Protein AF-A0A194QDX4-F1 (afdb_monomer_lite)

Foldseek 3Di:
DDPVVVVVVVVVVVVVVVVVVVVVVVVVVVVVVVVVVVVVVVVVVVVVVVVVVVVVVVVVVVVVVVVVVVVVVVVVVVVVVVVVVVVVVVVVLVVVLVVVVVVVVVQVVVQCCCCPVPVDHGDDDQCRDPPRPDDCPSHPDPPPDDDDDDDDDDDDDDDDDDDDDDDDDDDDDDDDDDDDDDDDDPPPDPCVVVVVVVVVVVPPPVPPDDDDDDDDDDDPDDDPDDPDDDDDDD

InterPro domains:
  IPR018482 Zinc finger C4H2 domain-containing protein [PF10146] (15-142)
  IPR018482 Zinc finger C4H2 domain-containing protein [PTHR31058] (4-140)

Secondary structure (DSSP, 8-state):
--HHHHHHHHHHHHHHHHHHHHHHHHHHHHHHHHHHHHHHHHHHHHHHHHHHHHHHHHHHHHHHHHHHHHHHHHHHHHHHHHHHHHHHHHHHHHHHHHHHHHHHHHHHHHHHHHHHHH-PPPPPPTTTSTT----GGGS---------------------------------PPPP-PPPPPP-----TTSHHHHHHHHHHTTSSTTSS------PPP-----------PPP--

Organism: Papilio xuthus (NCBI:txid66420)

pLDDT: mean 72.38, std 26.26, range [28.38, 98.69]

Structure (mmCIF, N/CA/C/O backbone):
data_AF-A0A194QDX4-F1
#
_entry.id   AF-A0A194QDX4-F1
#
loop_
_atom_site.group_PDB
_atom_site.id
_atom_site.type_symbol
_atom_site.label_atom_id
_atom_site.label_alt_id
_atom_site.label_comp_id
_atom_site.label_asym_id
_atom_site.label_entity_id
_atom_site.label_seq_id
_atom_site.pdbx_PDB_ins_code
_atom_site.Cartn_x
_atom_site.Cartn_y
_atom_site.Cartn_z
_atom_site.occupancy
_atom_site.B_iso_or_equiv
_atom_site.auth_seq_id
_atom_site.auth_comp_id
_atom_site.auth_asym_id
_atom_site.auth_atom_id
_atom_site.pdbx_PDB_model_num
ATOM 1 N N . MET A 1 1 ? 58.224 4.272 -72.698 1.00 57.38 1 MET A N 1
ATOM 2 C CA . MET A 1 1 ? 56.953 4.538 -71.992 1.00 57.38 1 MET A CA 1
ATOM 3 C C . MET A 1 1 ? 56.351 5.799 -72.591 1.00 57.38 1 MET A C 1
ATOM 5 O O . MET A 1 1 ? 57.120 6.688 -72.931 1.00 57.38 1 MET A O 1
ATOM 9 N N . THR A 1 2 ? 55.040 5.844 -72.829 1.00 79.62 2 THR A N 1
ATOM 10 C CA . THR A 1 2 ? 54.351 7.017 -73.396 1.00 79.62 2 THR A CA 1
ATOM 11 C C . THR A 1 2 ? 53.837 7.917 -72.268 1.00 79.62 2 THR 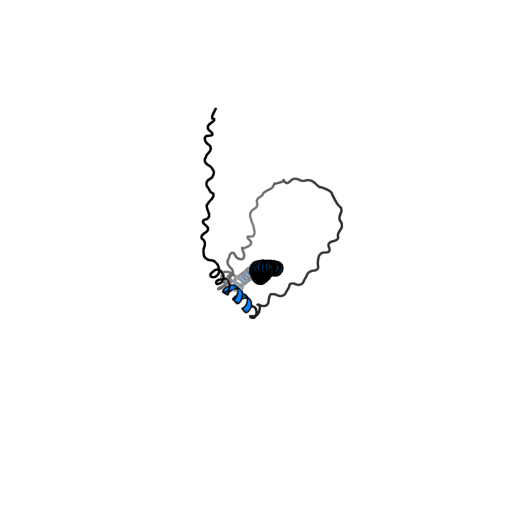A C 1
ATOM 13 O O . THR A 1 2 ? 53.447 7.421 -71.213 1.00 79.62 2 THR A O 1
ATOM 16 N N . ALA A 1 3 ? 53.808 9.235 -72.484 1.00 78.31 3 ALA A N 1
ATOM 17 C CA . ALA A 1 3 ? 53.355 10.215 -71.485 1.00 78.31 3 ALA A CA 1
ATOM 18 C C . ALA A 1 3 ? 51.897 9.996 -71.018 1.00 78.31 3 ALA A C 1
ATOM 20 O O . ALA A 1 3 ? 51.509 10.409 -69.927 1.00 78.31 3 ALA A O 1
ATOM 21 N N . GLU A 1 4 ? 51.080 9.329 -71.834 1.00 81.88 4 GLU A N 1
ATOM 22 C CA . GLU A 1 4 ? 49.708 8.940 -71.491 1.00 81.88 4 GLU A CA 1
ATOM 23 C C . GLU A 1 4 ? 49.671 7.825 -70.440 1.00 81.88 4 GLU A C 1
ATOM 25 O O . GLU A 1 4 ? 48.920 7.933 -69.469 1.00 81.88 4 GLU A O 1
ATOM 30 N N . ASN A 1 5 ? 50.546 6.819 -70.559 1.00 88.31 5 ASN A N 1
ATOM 31 C CA . ASN A 1 5 ? 50.663 5.752 -69.564 1.00 88.31 5 ASN A CA 1
ATOM 32 C C . ASN A 1 5 ? 51.093 6.317 -68.203 1.00 88.31 5 ASN A C 1
ATOM 34 O O . ASN A 1 5 ? 50.610 5.871 -67.167 1.00 88.31 5 ASN A O 1
ATOM 38 N N . GLU A 1 6 ? 51.971 7.322 -68.191 1.00 91.44 6 GLU A N 1
ATOM 39 C CA . GLU A 1 6 ? 52.406 7.986 -66.957 1.00 91.44 6 GLU A CA 1
ATOM 40 C C . GLU A 1 6 ? 51.254 8.739 -66.279 1.00 91.44 6 GLU A C 1
ATOM 42 O O . GLU A 1 6 ? 51.040 8.579 -65.077 1.00 91.44 6 GLU A O 1
ATOM 47 N N . ARG A 1 7 ? 50.447 9.496 -67.037 1.00 92.12 7 ARG A N 1
ATOM 48 C CA . ARG A 1 7 ? 49.254 10.177 -66.497 1.00 92.12 7 ARG A CA 1
ATOM 49 C C . ARG A 1 7 ? 48.240 9.195 -65.922 1.00 92.12 7 ARG A C 1
ATOM 51 O O . ARG A 1 7 ? 47.694 9.438 -64.848 1.00 92.12 7 ARG A O 1
ATOM 58 N N . GLU A 1 8 ? 48.007 8.079 -66.604 1.00 94.56 8 GLU A N 1
ATOM 59 C CA . GLU A 1 8 ? 47.097 7.040 -66.124 1.00 94.56 8 GLU A CA 1
ATOM 60 C C . GLU A 1 8 ? 47.599 6.406 -64.815 1.00 94.56 8 GLU A C 1
ATOM 62 O O . GLU A 1 8 ? 46.816 6.183 -63.887 1.00 94.56 8 GLU A O 1
ATOM 67 N N . ILE A 1 9 ? 48.911 6.173 -64.701 1.00 94.81 9 ILE A N 1
ATOM 68 C CA . ILE A 1 9 ? 49.542 5.689 -63.467 1.00 94.81 9 ILE A CA 1
ATOM 69 C C . ILE A 1 9 ? 49.337 6.696 -62.326 1.00 94.81 9 ILE A C 1
ATOM 71 O O . ILE A 1 9 ? 48.917 6.296 -61.238 1.00 94.81 9 ILE A O 1
ATOM 75 N N . TYR A 1 10 ? 49.553 7.995 -62.561 1.00 95.81 10 TYR A N 1
ATOM 76 C CA . TYR A 1 10 ? 49.317 9.027 -61.543 1.00 95.81 10 TYR A CA 1
ATOM 77 C C . TYR A 1 10 ? 47.850 9.093 -61.098 1.00 95.81 10 TYR A C 1
ATOM 79 O O . TYR A 1 10 ? 47.580 9.165 -59.898 1.00 95.81 10 TYR A O 1
ATOM 87 N N . HIS A 1 11 ? 46.896 8.997 -62.028 1.00 97.62 11 HIS A N 1
ATOM 88 C CA . HIS A 1 11 ? 45.472 8.959 -61.687 1.00 97.62 11 HIS A CA 1
ATOM 89 C C . HIS A 1 11 ? 45.107 7.740 -60.829 1.00 97.62 11 HIS A C 1
ATOM 91 O O . HIS A 1 11 ? 44.390 7.880 -59.836 1.00 97.62 11 HIS A O 1
ATOM 97 N N . LYS A 1 12 ? 45.634 6.553 -61.159 1.00 97.38 12 LYS A N 1
ATOM 98 C CA . LYS A 1 12 ? 45.425 5.329 -60.362 1.00 97.38 12 LYS A CA 1
ATOM 99 C C . LYS A 1 12 ? 45.999 5.463 -58.950 1.00 97.38 12 LYS A C 1
ATOM 101 O O . LYS A 1 12 ? 45.357 5.038 -57.989 1.00 97.38 12 LYS A O 1
ATOM 106 N N . LEU A 1 13 ? 47.173 6.078 -58.808 1.00 97.31 13 LEU A N 1
ATOM 107 C CA . LEU A 1 13 ? 47.804 6.301 -57.505 1.00 97.31 13 LEU A CA 1
ATOM 108 C C . LEU A 1 13 ? 47.008 7.273 -56.625 1.00 97.31 13 LEU A C 1
ATOM 110 O O . LEU A 1 13 ? 46.822 6.997 -55.437 1.00 97.31 13 LEU A O 1
ATOM 114 N N . GLU A 1 14 ? 46.491 8.367 -57.188 1.00 97.25 14 GLU A N 1
ATOM 115 C CA . GLU A 1 14 ? 45.660 9.297 -56.412 1.00 97.25 14 GLU A CA 1
ATOM 116 C C . GLU A 1 14 ? 44.333 8.642 -56.001 1.00 97.25 14 GLU A C 1
ATOM 118 O O . GLU A 1 14 ? 43.935 8.743 -54.839 1.00 97.25 14 GLU A O 1
ATOM 123 N N . ALA A 1 15 ? 43.710 7.858 -56.890 1.00 97.75 15 ALA A N 1
ATOM 124 C CA . ALA A 1 15 ? 42.520 7.076 -56.554 1.00 97.75 15 ALA A CA 1
ATOM 125 C C . ALA A 1 15 ? 42.790 6.068 -55.421 1.00 97.75 15 ALA A C 1
ATOM 127 O O . ALA A 1 15 ? 42.003 5.964 -54.481 1.00 97.75 15 ALA A O 1
ATOM 128 N N . MET A 1 16 ? 43.926 5.361 -55.443 1.00 97.88 16 MET A N 1
ATOM 129 C CA . MET A 1 16 ? 44.318 4.446 -54.362 1.00 97.88 16 MET A CA 1
ATOM 130 C C . MET A 1 16 ? 44.493 5.161 -53.017 1.00 97.88 16 MET A C 1
ATOM 132 O O . MET A 1 16 ? 44.076 4.643 -51.975 1.00 97.88 16 MET A O 1
ATOM 136 N N . LYS A 1 17 ? 45.105 6.349 -53.021 1.00 98.25 17 LYS A N 1
ATOM 137 C CA . LYS A 1 17 ? 45.279 7.176 -51.821 1.00 98.25 17 LYS A CA 1
ATOM 138 C C . LYS A 1 17 ? 43.931 7.645 -51.273 1.00 98.25 17 LYS A C 1
ATOM 140 O O . LYS A 1 17 ? 43.694 7.547 -50.067 1.00 98.25 17 LYS A O 1
ATOM 145 N N . GLU A 1 18 ? 43.028 8.086 -52.142 1.00 98.31 18 GLU A N 1
ATOM 146 C CA . GLU A 1 18 ? 41.679 8.491 -51.754 1.00 98.31 18 GLU A CA 1
ATOM 147 C C . GLU A 1 18 ? 40.870 7.314 -51.186 1.00 98.31 18 GLU A C 1
ATOM 149 O O . GLU A 1 18 ? 40.261 7.439 -50.120 1.00 98.31 18 GLU A O 1
ATOM 154 N N . ILE A 1 19 ? 40.932 6.144 -51.833 1.00 98.50 19 ILE A N 1
ATOM 155 C CA . ILE A 1 19 ? 40.295 4.907 -51.360 1.00 98.50 19 ILE A CA 1
ATOM 156 C C . ILE A 1 19 ? 40.808 4.540 -49.967 1.00 98.50 19 ILE A C 1
ATOM 158 O O . ILE A 1 19 ? 40.002 4.251 -49.080 1.00 98.50 19 ILE A O 1
ATOM 162 N N . ARG A 1 20 ? 42.125 4.588 -49.731 1.00 98.38 20 ARG A N 1
ATOM 163 C CA . ARG A 1 20 ? 42.705 4.310 -48.407 1.00 98.38 20 ARG A CA 1
ATOM 164 C C . ARG A 1 20 ? 42.132 5.252 -47.345 1.00 98.38 20 ARG A C 1
ATOM 166 O O . ARG A 1 20 ? 41.672 4.785 -46.304 1.00 98.38 20 ARG A O 1
ATOM 173 N N . ASN A 1 21 ? 42.116 6.557 -47.611 1.00 98.56 21 ASN A N 1
ATOM 174 C CA . ASN A 1 21 ? 41.621 7.557 -46.660 1.00 98.56 21 ASN A CA 1
ATOM 175 C C . ASN A 1 21 ? 40.122 7.378 -46.361 1.00 98.56 21 ASN A C 1
ATOM 177 O O . ASN A 1 21 ? 39.698 7.413 -45.198 1.00 98.56 21 ASN A O 1
ATOM 181 N N . LYS A 1 22 ? 39.318 7.122 -47.400 1.00 98.62 22 LYS A N 1
ATOM 182 C CA . LYS A 1 22 ? 37.888 6.816 -47.263 1.00 98.62 22 LYS A CA 1
ATOM 183 C C . LYS A 1 22 ? 37.662 5.528 -46.472 1.00 98.62 22 LYS A C 1
ATOM 185 O O . LYS A 1 22 ? 36.813 5.517 -45.588 1.00 98.62 22 LYS A O 1
ATOM 190 N N . THR A 1 23 ? 38.464 4.490 -46.704 1.00 98.50 23 THR A N 1
ATOM 191 C CA . THR A 1 23 ? 38.370 3.204 -45.988 1.00 98.50 23 THR A CA 1
ATOM 192 C C . THR A 1 23 ? 38.652 3.362 -44.492 1.00 98.50 23 THR A C 1
ATOM 194 O O . THR A 1 23 ? 37.916 2.831 -43.664 1.00 98.50 23 THR A O 1
ATOM 197 N N . ILE A 1 24 ? 39.657 4.158 -44.113 1.00 98.50 24 ILE A N 1
ATOM 198 C CA . ILE A 1 24 ? 39.943 4.448 -42.696 1.00 98.50 24 ILE A CA 1
ATOM 199 C C . ILE A 1 24 ? 38.754 5.161 -42.036 1.00 98.50 24 ILE A C 1
ATOM 201 O O . ILE A 1 24 ? 38.344 4.813 -40.924 1.00 98.50 24 ILE A O 1
ATOM 205 N N . THR A 1 25 ? 38.176 6.144 -42.729 1.00 98.50 25 THR A N 1
ATOM 206 C CA . THR A 1 25 ? 37.010 6.889 -42.231 1.00 98.50 25 THR A CA 1
ATOM 207 C C . THR A 1 25 ? 35.784 5.985 -42.103 1.00 98.50 25 THR A C 1
ATOM 209 O O . THR A 1 25 ? 35.087 6.046 -41.089 1.00 98.50 25 THR A O 1
ATOM 212 N N . LEU A 1 26 ? 35.565 5.103 -43.080 1.00 98.50 26 LEU A N 1
ATOM 213 C CA . LEU A 1 26 ? 34.496 4.109 -43.088 1.00 98.50 26 LEU A CA 1
ATOM 214 C C . LEU A 1 26 ? 34.589 3.178 -41.871 1.00 98.50 26 LEU A C 1
ATOM 216 O O . LEU A 1 26 ? 33.616 3.027 -41.137 1.00 98.50 26 LEU A O 1
ATOM 220 N N . GLU A 1 27 ? 35.767 2.615 -41.592 1.00 98.62 27 GLU A N 1
ATOM 221 C CA . GLU A 1 27 ? 35.968 1.717 -40.444 1.00 98.62 27 GLU A CA 1
ATOM 222 C C . GLU A 1 27 ? 35.847 2.439 -39.093 1.00 98.62 27 GLU A C 1
ATOM 224 O O . GLU A 1 27 ? 35.454 1.844 -38.084 1.00 98.62 27 GLU A O 1
ATOM 229 N N . ARG A 1 28 ? 36.149 3.742 -39.039 1.00 98.62 28 ARG A N 1
ATOM 230 C CA . ARG A 1 28 ? 35.867 4.562 -37.852 1.00 98.62 28 ARG A CA 1
ATOM 231 C C . ARG A 1 28 ? 34.362 4.740 -37.646 1.00 98.62 28 ARG A C 1
ATOM 233 O O . ARG A 1 28 ? 33.880 4.503 -36.540 1.00 98.62 28 ARG A O 1
ATOM 240 N N . LEU A 1 29 ? 33.628 5.116 -38.694 1.00 98.69 29 LEU A N 1
ATOM 241 C CA . LEU A 1 29 ? 32.175 5.305 -38.629 1.00 98.69 29 LEU A CA 1
ATOM 242 C C . LEU A 1 29 ? 31.455 4.002 -38.280 1.00 98.69 29 LEU A C 1
ATOM 244 O O . LEU A 1 29 ? 30.620 3.987 -37.383 1.00 98.69 29 LEU A O 1
ATOM 248 N N . LYS A 1 30 ? 31.847 2.892 -38.907 1.00 98.56 30 LYS A N 1
ATOM 249 C CA . LYS A 1 30 ? 31.311 1.557 -38.624 1.00 98.56 30 LYS A CA 1
ATOM 250 C C . LYS A 1 30 ? 31.445 1.182 -37.148 1.00 98.56 30 LYS A C 1
ATOM 252 O O . LYS A 1 30 ? 30.472 0.745 -36.542 1.00 98.56 30 LYS A O 1
ATOM 257 N N . ARG A 1 31 ? 32.622 1.390 -36.544 1.00 98.62 31 ARG A N 1
ATOM 258 C CA . ARG A 1 31 ? 32.826 1.151 -35.103 1.00 98.62 31 ARG A CA 1
ATOM 259 C C . ARG A 1 31 ? 31.944 2.049 -34.239 1.00 98.62 31 ARG A C 1
ATOM 261 O O . ARG A 1 31 ? 31.362 1.561 -33.277 1.00 98.62 31 ARG A O 1
ATOM 268 N N . SER A 1 32 ? 31.822 3.326 -34.597 1.00 98.69 32 SER A N 1
ATOM 269 C CA . SER A 1 32 ? 30.956 4.267 -33.879 1.00 98.69 32 SER A CA 1
ATOM 270 C C . SER A 1 32 ? 29.495 3.818 -33.900 1.00 98.69 32 SER A C 1
ATOM 272 O O . SER A 1 32 ? 28.863 3.784 -32.852 1.00 98.69 32 SER A O 1
ATOM 274 N N . ILE A 1 33 ? 28.986 3.404 -35.065 1.00 98.69 33 ILE A N 1
ATOM 275 C CA . ILE A 1 33 ? 27.612 2.904 -35.219 1.00 98.69 33 ILE A CA 1
ATOM 276 C C . ILE A 1 33 ? 27.391 1.664 -34.350 1.00 98.69 33 ILE A C 1
ATOM 278 O O . ILE A 1 33 ? 26.405 1.589 -33.626 1.00 98.69 33 ILE A O 1
ATOM 282 N N . LEU A 1 34 ? 28.318 0.700 -34.381 1.00 98.69 34 LEU A N 1
ATOM 283 C CA . LEU A 1 34 ? 28.195 -0.518 -33.575 1.00 98.69 34 LEU A CA 1
ATOM 284 C C . LEU A 1 34 ? 28.170 -0.226 -32.070 1.00 98.69 34 LEU A C 1
ATOM 286 O O . LEU A 1 34 ? 27.446 -0.896 -31.336 1.00 98.69 34 LEU A O 1
ATOM 290 N N . ASN A 1 35 ? 28.948 0.753 -31.609 1.00 98.62 35 ASN A N 1
ATOM 291 C CA . ASN A 1 35 ? 28.946 1.157 -30.205 1.00 98.62 35 ASN A CA 1
ATOM 292 C C . ASN A 1 35 ? 27.636 1.846 -29.820 1.00 98.62 35 ASN A C 1
ATOM 294 O O . ASN A 1 35 ? 27.073 1.508 -28.783 1.00 98.62 35 ASN A O 1
ATOM 298 N N . GLU A 1 36 ? 27.135 2.748 -30.664 1.00 98.56 36 GLU A N 1
ATOM 299 C CA . GLU A 1 36 ? 25.888 3.470 -30.406 1.00 98.56 36 GLU A CA 1
ATOM 300 C C . GLU A 1 36 ? 24.693 2.515 -30.337 1.00 98.56 36 GLU A C 1
ATOM 302 O O . GLU A 1 36 ? 23.908 2.569 -29.396 1.00 98.56 36 GLU A O 1
ATOM 307 N N . VAL A 1 37 ? 24.611 1.555 -31.266 1.00 98.69 37 VAL A N 1
ATOM 308 C CA . VAL A 1 37 ? 23.564 0.519 -31.252 1.00 98.69 37 VAL A CA 1
ATOM 309 C C . VAL A 1 37 ? 23.619 -0.298 -29.959 1.00 98.69 37 VAL A C 1
ATOM 311 O O . VAL A 1 37 ? 22.598 -0.491 -29.305 1.00 98.69 37 VAL A O 1
ATOM 314 N N . ARG A 1 38 ? 24.813 -0.728 -29.532 1.00 98.56 38 ARG A N 1
ATOM 315 C CA . ARG A 1 38 ? 24.973 -1.472 -28.269 1.00 98.56 38 ARG A CA 1
ATOM 316 C C . ARG A 1 38 ? 24.608 -0.635 -27.043 1.00 98.56 38 ARG A C 1
ATOM 318 O O . ARG A 1 38 ? 24.054 -1.187 -26.092 1.00 98.56 38 ARG A O 1
ATOM 325 N N . SER A 1 39 ? 24.938 0.657 -27.052 1.00 98.31 39 SER A N 1
ATOM 326 C CA . SER A 1 39 ? 24.569 1.593 -25.986 1.00 98.31 39 SER A CA 1
ATOM 327 C C . SER A 1 39 ? 23.051 1.737 -25.905 1.00 98.31 39 SER A C 1
ATOM 329 O O . SER A 1 39 ? 22.474 1.510 -24.843 1.00 98.31 39 SER A O 1
ATOM 331 N N . GLY A 1 40 ? 22.393 1.977 -27.043 1.00 98.50 40 GLY A N 1
ATOM 332 C CA . GLY A 1 40 ? 20.936 2.069 -27.134 1.00 98.50 40 GLY A CA 1
ATOM 333 C C . GLY A 1 40 ? 20.223 0.796 -26.668 1.00 98.50 40 GLY A C 1
ATOM 334 O O . GLY A 1 40 ? 19.258 0.875 -25.909 1.00 98.50 40 GLY A O 1
ATOM 335 N N . ASP A 1 41 ? 20.731 -0.388 -27.024 1.00 98.56 41 ASP A N 1
ATOM 336 C CA . ASP A 1 41 ? 20.180 -1.665 -26.544 1.00 98.56 41 ASP A CA 1
ATOM 337 C C . ASP A 1 41 ? 20.284 -1.805 -25.016 1.00 98.56 41 ASP A C 1
ATOM 339 O O . ASP A 1 41 ? 19.380 -2.336 -24.360 1.00 98.56 41 ASP A O 1
ATOM 343 N N . GLN A 1 42 ? 21.391 -1.346 -24.424 1.00 98.38 42 GLN A N 1
ATOM 344 C CA . GLN A 1 42 ? 21.577 -1.363 -22.975 1.00 98.38 42 GLN A CA 1
ATOM 345 C C . GLN A 1 42 ? 20.653 -0.362 -22.278 1.00 98.38 42 GLN A C 1
ATOM 347 O O . GLN A 1 42 ? 20.025 -0.714 -21.278 1.00 98.38 42 GLN A O 1
ATOM 352 N N . GLU A 1 43 ? 20.529 0.852 -22.809 1.00 97.62 43 GLU A N 1
ATOM 353 C CA . GLU A 1 43 ? 19.598 1.863 -22.304 1.00 97.62 43 GLU A CA 1
ATOM 354 C C . GLU A 1 43 ? 18.148 1.381 -22.389 1.00 97.62 43 GLU A C 1
ATOM 356 O O . GLU A 1 43 ? 17.391 1.541 -21.431 1.00 97.62 43 GLU A O 1
ATOM 361 N N . GLY A 1 44 ? 17.776 0.694 -23.474 1.00 98.25 44 GLY A N 1
ATOM 362 C CA . GLY A 1 44 ? 16.463 0.070 -23.628 1.00 98.25 44 GLY A CA 1
ATOM 363 C C . GLY A 1 44 ? 16.160 -0.952 -22.527 1.00 98.25 44 GLY A C 1
ATOM 364 O O . GLY A 1 44 ? 15.059 -0.953 -21.967 1.00 98.25 44 GLY A O 1
ATOM 365 N N . ARG A 1 45 ? 17.147 -1.777 -22.146 1.00 98.00 45 ARG A N 1
ATOM 366 C CA . ARG A 1 45 ? 17.020 -2.709 -21.008 1.00 98.00 45 ARG A CA 1
ATOM 367 C C . ARG A 1 45 ? 16.837 -1.972 -19.680 1.00 98.00 45 ARG A C 1
ATOM 369 O O . ARG A 1 45 ? 15.945 -2.333 -18.912 1.00 98.00 45 ARG A O 1
ATOM 376 N N . CYS A 1 46 ? 17.635 -0.936 -19.425 1.00 97.62 46 CYS A N 1
ATOM 377 C CA . CYS A 1 46 ? 17.521 -0.126 -18.209 1.00 97.62 46 CYS A CA 1
ATOM 378 C C . CYS A 1 46 ? 16.151 0.565 -18.119 1.00 97.62 46 CYS A C 1
ATOM 380 O O . CYS A 1 46 ? 15.493 0.511 -17.082 1.00 97.62 46 CYS A O 1
ATOM 382 N N . LEU A 1 47 ? 15.671 1.146 -19.222 1.00 98.12 47 LEU A N 1
ATOM 383 C CA . LEU A 1 47 ? 14.365 1.798 -19.288 1.00 98.12 47 LEU A CA 1
ATOM 384 C C . LEU A 1 47 ? 13.223 0.819 -18.987 1.00 98.12 47 LEU A C 1
ATOM 386 O O . LEU A 1 47 ? 12.293 1.160 -18.255 1.00 98.12 47 LEU A O 1
ATOM 390 N N . ALA A 1 48 ? 13.291 -0.403 -19.522 1.00 98.06 48 ALA A N 1
ATOM 391 C CA . ALA A 1 48 ? 12.310 -1.443 -19.226 1.00 98.06 48 ALA A CA 1
ATOM 392 C C . ALA A 1 48 ? 12.308 -1.822 -17.735 1.00 98.06 48 ALA A C 1
ATOM 394 O O . ALA A 1 48 ? 11.240 -2.001 -17.147 1.00 98.06 48 ALA A O 1
ATOM 395 N N . GLN A 1 49 ? 13.486 -1.893 -17.106 1.00 97.94 49 GLN A N 1
ATOM 396 C CA . GLN A 1 49 ? 13.605 -2.158 -15.673 1.00 97.94 49 GLN A CA 1
ATOM 397 C C . GLN A 1 49 ? 12.994 -1.032 -14.829 1.00 97.94 49 GLN A C 1
ATOM 399 O O . GLN A 1 49 ? 12.238 -1.323 -13.907 1.00 97.94 49 GLN A O 1
ATOM 404 N N . TYR A 1 50 ? 13.245 0.237 -15.164 1.00 98.44 50 TYR A N 1
ATOM 405 C CA . TYR A 1 50 ? 12.665 1.369 -14.431 1.00 98.44 50 TYR A CA 1
ATOM 406 C C . TYR A 1 50 ? 11.143 1.437 -14.545 1.00 98.44 50 TYR A C 1
ATOM 408 O O . TYR A 1 50 ? 10.470 1.751 -13.566 1.00 98.44 50 TYR A O 1
ATOM 416 N N . LYS A 1 51 ? 10.585 1.108 -15.715 1.00 98.31 51 LYS A N 1
ATOM 417 C CA . LYS A 1 51 ? 9.128 1.027 -15.889 1.00 98.31 51 LYS A CA 1
ATOM 418 C C . LYS A 1 51 ? 8.517 -0.066 -15.015 1.00 98.31 51 LYS A C 1
ATOM 420 O O . LYS A 1 51 ? 7.541 0.197 -14.323 1.00 98.31 51 LYS A O 1
ATOM 425 N N . ARG A 1 52 ? 9.132 -1.251 -14.985 1.00 98.31 52 ARG A N 1
ATOM 426 C CA . ARG A 1 52 ? 8.694 -2.345 -14.108 1.00 98.31 52 ARG A CA 1
ATOM 427 C C . ARG A 1 52 ? 8.778 -1.956 -12.631 1.00 98.31 52 ARG A C 1
ATOM 429 O O . ARG A 1 52 ? 7.842 -2.210 -11.886 1.00 98.31 52 ARG A O 1
ATOM 436 N N . GLU A 1 53 ? 9.876 -1.335 -12.210 1.00 97.56 53 GLU A N 1
ATOM 437 C CA . GLU A 1 53 ? 10.041 -0.890 -10.821 1.00 97.56 53 GLU A CA 1
ATOM 438 C C . GLU A 1 53 ? 8.965 0.134 -10.432 1.00 97.56 53 GLU A C 1
ATOM 440 O O . GLU A 1 53 ? 8.376 0.052 -9.359 1.00 97.56 53 GLU A O 1
ATOM 445 N N . MET A 1 54 ? 8.641 1.061 -11.338 1.00 98.19 54 MET A N 1
ATOM 446 C CA . MET A 1 54 ? 7.558 2.024 -11.136 1.00 98.19 54 MET A CA 1
ATOM 447 C C . MET A 1 54 ? 6.199 1.337 -10.935 1.00 98.19 54 MET A C 1
ATOM 449 O O . MET A 1 54 ? 5.434 1.743 -10.061 1.00 98.19 54 MET A O 1
ATOM 453 N N . GLU A 1 55 ? 5.890 0.298 -11.715 1.00 98.06 55 GLU A N 1
ATOM 454 C CA . GLU A 1 55 ? 4.655 -0.487 -11.563 1.00 98.06 55 GLU A CA 1
ATOM 455 C C . GLU A 1 55 ? 4.594 -1.188 -10.197 1.00 98.06 55 GLU A C 1
ATOM 457 O O . GLU A 1 55 ? 3.559 -1.139 -9.528 1.00 98.06 55 GLU A O 1
ATOM 462 N N . LEU A 1 56 ? 5.710 -1.769 -9.742 1.00 96.19 56 LEU A N 1
ATOM 463 C CA . LEU A 1 56 ? 5.806 -2.400 -8.422 1.00 96.19 56 LEU A CA 1
ATOM 464 C C . LEU A 1 56 ? 5.581 -1.388 -7.294 1.00 96.19 56 LEU A C 1
ATOM 466 O O . LEU A 1 56 ? 4.764 -1.632 -6.409 1.00 96.19 56 LEU A O 1
ATOM 470 N N . LEU A 1 57 ? 6.213 -0.213 -7.361 1.00 98.25 57 LEU A N 1
ATOM 471 C CA . LEU A 1 57 ? 6.014 0.851 -6.369 1.00 98.25 57 LEU A CA 1
ATOM 472 C C . LEU A 1 57 ? 4.558 1.342 -6.330 1.00 98.25 57 LEU A C 1
ATOM 474 O O . LEU A 1 57 ? 4.011 1.630 -5.263 1.00 98.25 57 LEU A O 1
ATOM 478 N N . GLN A 1 58 ? 3.894 1.426 -7.485 1.00 97.69 58 GLN A N 1
ATOM 479 C CA . GLN A 1 58 ? 2.470 1.758 -7.540 1.00 97.69 58 GLN A CA 1
ATOM 480 C C . GLN A 1 58 ? 1.604 0.663 -6.910 1.00 97.69 58 GLN A C 1
ATOM 482 O O . GLN A 1 58 ? 0.654 0.992 -6.196 1.00 97.69 58 GLN A O 1
ATOM 487 N N . GLN A 1 59 ? 1.933 -0.610 -7.133 1.00 98.50 59 GLN A N 1
ATOM 488 C CA . GLN A 1 59 ? 1.249 -1.738 -6.503 1.00 98.50 59 GLN A CA 1
ATOM 489 C C . GLN A 1 59 ? 1.421 -1.718 -4.978 1.00 98.50 59 GLN A C 1
ATOM 491 O O . GLN A 1 59 ? 0.429 -1.831 -4.256 1.00 98.50 59 GLN A O 1
ATOM 496 N N . GLU A 1 60 ? 2.641 -1.510 -4.478 1.00 96.06 60 GLU A N 1
ATOM 497 C CA . GLU A 1 60 ? 2.917 -1.379 -3.042 1.00 96.06 60 GLU A CA 1
ATOM 498 C C . GLU A 1 60 ? 2.134 -0.218 -2.420 1.00 96.06 60 GLU A C 1
ATOM 500 O O . GLU A 1 60 ? 1.477 -0.385 -1.391 1.00 96.06 60 GLU A O 1
ATOM 505 N N . LYS A 1 61 ? 2.109 0.944 -3.088 1.00 97.69 61 LYS A N 1
ATOM 506 C CA . LYS A 1 61 ? 1.297 2.096 -2.669 1.00 97.69 61 LYS A CA 1
ATOM 507 C C . LYS A 1 61 ? -0.181 1.720 -2.532 1.00 97.69 61 LYS A C 1
ATOM 509 O O . LYS A 1 61 ? -0.816 2.097 -1.550 1.00 97.69 61 LYS A O 1
ATOM 514 N N . MET A 1 62 ? -0.736 0.992 -3.502 1.00 97.88 62 MET A N 1
ATOM 515 C CA . MET A 1 62 ? -2.135 0.552 -3.444 1.00 97.88 62 MET A CA 1
ATOM 516 C C . MET A 1 62 ? -2.376 -0.465 -2.321 1.00 97.88 62 MET A C 1
ATOM 518 O O . MET A 1 62 ? -3.410 -0.387 -1.661 1.00 97.88 62 MET A O 1
ATOM 522 N N . SER A 1 63 ? -1.416 -1.356 -2.051 1.00 96.88 63 SER A N 1
ATOM 523 C CA . SER A 1 63 ? -1.477 -2.284 -0.914 1.00 96.88 63 SER A CA 1
ATOM 524 C C . SER A 1 63 ? -1.569 -1.536 0.418 1.00 96.88 63 SER A C 1
ATOM 526 O O . SER A 1 63 ? -2.420 -1.857 1.243 1.00 96.88 63 SER A O 1
ATOM 528 N N . HIS A 1 64 ? -0.761 -0.491 0.613 1.00 97.56 64 HIS A N 1
ATOM 529 C CA . HIS A 1 64 ? -0.813 0.321 1.834 1.00 97.56 64 HIS A CA 1
ATOM 530 C C . HIS A 1 64 ? -2.131 1.083 1.994 1.00 97.56 64 HIS A C 1
ATOM 532 O O . HIS A 1 64 ? -2.630 1.225 3.110 1.00 97.56 64 HIS A O 1
ATOM 538 N N . VAL A 1 65 ? -2.737 1.546 0.897 1.00 98.56 65 VAL A N 1
ATOM 539 C CA . VAL A 1 65 ? -4.076 2.154 0.953 1.00 98.56 65 VAL A CA 1
ATOM 540 C C . VAL A 1 65 ? -5.109 1.143 1.454 1.00 98.56 65 VAL A C 1
ATOM 542 O O . VAL A 1 65 ? -5.950 1.499 2.276 1.00 98.56 65 VAL A O 1
ATOM 545 N N . GLU A 1 66 ? -5.044 -0.112 1.011 1.00 97.50 66 GLU A N 1
ATOM 546 C CA . GLU A 1 66 ? -5.975 -1.149 1.466 1.00 97.50 66 GLU A CA 1
ATOM 547 C C . GLU A 1 66 ? -5.755 -1.529 2.939 1.00 97.50 66 GLU A C 1
ATOM 549 O O . GLU A 1 66 ? -6.721 -1.681 3.686 1.00 97.50 66 GLU A O 1
ATOM 554 N N . GLU A 1 67 ? -4.502 -1.585 3.399 1.00 94.50 67 GLU A N 1
ATOM 555 C CA . GLU A 1 67 ? -4.178 -1.773 4.822 1.00 94.50 67 GLU A CA 1
ATOM 556 C C . GLU A 1 67 ? -4.804 -0.673 5.694 1.00 94.50 67 GLU A C 1
ATOM 558 O O . GLU A 1 67 ? -5.436 -0.967 6.711 1.00 94.50 67 GLU A O 1
ATOM 563 N N . LEU A 1 68 ? -4.708 0.592 5.271 1.00 97.94 68 LEU A N 1
ATOM 564 C CA . LEU A 1 68 ? -5.340 1.712 5.977 1.00 97.94 68 LEU A CA 1
ATOM 565 C C . LEU A 1 68 ? -6.869 1.586 6.013 1.00 97.94 68 LEU A C 1
ATOM 567 O O . LEU A 1 68 ? -7.491 1.898 7.032 1.00 97.94 68 LEU A O 1
ATOM 571 N N . ARG A 1 69 ? -7.490 1.102 4.929 1.00 97.81 69 ARG A N 1
ATOM 572 C CA . ARG A 1 69 ? -8.942 0.859 4.887 1.00 97.81 69 ARG A CA 1
ATOM 573 C C . ARG A 1 69 ? -9.360 -0.240 5.857 1.00 97.81 69 ARG A C 1
ATOM 575 O O . ARG A 1 69 ? -10.385 -0.084 6.519 1.00 97.81 69 ARG A O 1
ATOM 582 N N . GLN A 1 70 ? -8.573 -1.308 5.973 1.00 96.19 70 GLN A N 1
ATOM 583 C CA . GLN A 1 70 ? -8.833 -2.386 6.927 1.00 96.19 70 GLN A CA 1
ATOM 584 C C . GLN A 1 70 ? -8.733 -1.883 8.373 1.00 96.19 70 GLN A C 1
ATOM 586 O O . GLN A 1 70 ? -9.653 -2.122 9.149 1.00 96.19 70 GLN A O 1
ATOM 591 N N . ILE A 1 71 ? -7.690 -1.112 8.710 1.00 97.25 71 ILE A N 1
ATOM 592 C CA . ILE A 1 71 ? -7.548 -0.507 10.047 1.00 97.25 71 ILE A CA 1
ATOM 593 C C . ILE A 1 71 ? -8.764 0.368 10.372 1.00 97.25 71 ILE A C 1
ATOM 595 O O . ILE A 1 71 ? -9.310 0.284 11.469 1.00 97.25 71 ILE A O 1
ATOM 599 N N . HIS A 1 72 ? -9.229 1.180 9.419 1.00 97.81 72 HIS A N 1
ATOM 600 C CA . HIS A 1 72 ? -10.416 2.010 9.624 1.00 97.81 72 HIS A CA 1
ATOM 601 C C . HIS A 1 72 ? -11.678 1.170 9.886 1.00 97.81 72 HIS A C 1
ATOM 603 O O . HIS A 1 72 ? -12.465 1.493 10.776 1.00 97.81 72 HIS A O 1
ATOM 609 N N . ALA A 1 73 ? -11.866 0.071 9.150 1.00 96.88 73 ALA A N 1
ATOM 610 C CA . ALA A 1 73 ? -12.978 -0.847 9.383 1.00 96.88 73 ALA A CA 1
ATOM 611 C C . ALA A 1 73 ? -12.907 -1.508 10.771 1.00 96.88 73 ALA A C 1
ATOM 613 O O . ALA A 1 73 ? -13.929 -1.611 11.452 1.00 96.88 73 ALA A O 1
ATOM 614 N N . ASP A 1 74 ? -11.711 -1.907 11.205 1.00 96.38 74 ASP A N 1
ATOM 615 C CA . ASP A 1 74 ? -11.488 -2.545 12.503 1.00 96.38 74 ASP A CA 1
ATOM 616 C C . ASP A 1 74 ? -11.739 -1.565 13.664 1.00 96.38 74 ASP A C 1
ATOM 618 O O . ASP A 1 74 ? -12.389 -1.932 14.646 1.00 96.38 74 ASP A O 1
ATOM 622 N N . ILE A 1 75 ? -11.316 -0.299 13.528 1.00 96.50 75 ILE A N 1
ATOM 623 C CA . ILE A 1 75 ? -11.622 0.773 14.492 1.00 96.50 75 ILE A CA 1
ATOM 624 C C . ILE A 1 75 ? -13.137 0.938 14.634 1.00 96.50 75 ILE A C 1
ATOM 626 O O . ILE A 1 75 ? -13.661 0.849 15.743 1.00 96.50 75 ILE A O 1
ATOM 630 N N . ASN A 1 76 ? -13.857 1.087 13.520 1.00 97.25 76 ASN A N 1
ATOM 631 C CA . ASN A 1 76 ? -15.312 1.262 13.545 1.00 97.25 76 ASN A CA 1
ATOM 632 C C . ASN A 1 76 ? -16.030 0.051 14.179 1.00 97.25 76 ASN A C 1
ATOM 634 O O . ASN A 1 76 ? -17.043 0.195 14.876 1.00 97.25 76 ASN A O 1
ATOM 638 N N . ALA A 1 77 ? -15.514 -1.163 13.956 1.00 95.00 77 ALA A N 1
ATOM 639 C CA . ALA A 1 77 ? -16.033 -2.369 14.591 1.00 95.00 77 ALA A CA 1
ATOM 640 C C . ALA A 1 77 ? -15.817 -2.341 16.113 1.00 95.00 77 ALA A C 1
ATOM 642 O O . ALA A 1 77 ? -16.751 -2.619 16.869 1.00 95.00 77 ALA A O 1
ATOM 643 N N . MET A 1 78 ? -14.622 -1.956 16.571 1.00 98.25 78 MET A N 1
ATOM 644 C CA . MET A 1 78 ? -14.325 -1.806 17.997 1.00 98.25 78 MET A CA 1
ATOM 645 C C . MET A 1 78 ? -15.185 -0.728 18.664 1.00 98.25 78 MET A C 1
ATOM 647 O O . MET A 1 78 ? -15.743 -0.983 19.731 1.00 98.25 78 MET A O 1
ATOM 651 N N . GLU A 1 79 ? -15.358 0.434 18.033 1.00 98.00 79 GLU A N 1
ATOM 652 C CA . GLU A 1 79 ? -16.236 1.507 18.527 1.00 98.00 79 GLU A CA 1
ATOM 653 C C . GLU A 1 79 ? -17.673 1.011 18.723 1.00 98.00 79 GLU A C 1
ATOM 655 O O . GLU A 1 79 ? -18.311 1.274 19.746 1.00 98.00 79 GLU A O 1
ATOM 660 N N . THR A 1 80 ? -18.167 0.220 17.770 1.00 96.12 80 THR A N 1
ATOM 661 C CA . THR A 1 80 ? -19.499 -0.385 17.856 1.00 96.12 80 THR A CA 1
ATOM 662 C C . THR A 1 80 ? -19.605 -1.354 19.038 1.00 96.12 80 THR A C 1
ATOM 664 O O . THR A 1 80 ? -20.598 -1.321 19.768 1.00 96.12 80 THR A O 1
ATOM 6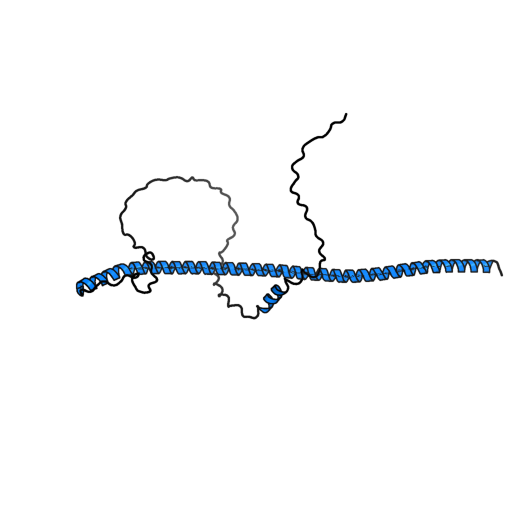67 N N . VAL A 1 81 ? -18.593 -2.199 19.260 1.00 97.06 81 VAL A N 1
ATOM 668 C CA . VAL A 1 81 ? -18.563 -3.150 20.386 1.00 97.06 81 VAL A CA 1
ATOM 669 C C . VAL A 1 81 ? -18.517 -2.424 21.730 1.00 97.06 81 VAL A C 1
ATOM 671 O O . VAL A 1 81 ? -19.248 -2.809 22.647 1.00 97.06 81 VAL A O 1
ATOM 674 N N . ILE A 1 82 ? -17.709 -1.365 21.850 1.00 98.00 82 ILE A N 1
ATOM 675 C CA . ILE A 1 82 ? -17.638 -0.537 23.063 1.00 98.00 82 ILE A CA 1
ATOM 676 C C . ILE A 1 82 ? -19.019 0.045 23.362 1.00 98.00 82 ILE A C 1
ATOM 678 O O . ILE A 1 82 ? -19.570 -0.227 24.428 1.00 98.00 82 ILE A O 1
ATOM 682 N N . LYS A 1 83 ? -19.639 0.719 22.386 1.00 98.50 83 LYS A N 1
ATOM 683 C CA . LYS A 1 83 ? -20.968 1.320 22.545 1.00 98.50 83 LYS A CA 1
ATOM 684 C C . LYS A 1 83 ? -22.026 0.298 22.972 1.00 98.50 83 LYS A C 1
ATOM 686 O O . LYS A 1 83 ? -22.783 0.530 23.912 1.00 98.50 83 LYS A O 1
ATOM 691 N N . GLN A 1 84 ? -22.071 -0.862 22.316 1.00 97.75 84 GLN A N 1
ATOM 692 C CA . GLN A 1 84 ? -23.016 -1.928 22.670 1.00 97.75 84 GLN A CA 1
ATOM 693 C C . GLN A 1 84 ? -22.781 -2.467 24.087 1.00 97.75 84 GLN A C 1
ATOM 695 O O . GLN A 1 84 ? -23.734 -2.795 24.800 1.00 97.75 84 GLN A O 1
ATOM 700 N N . THR A 1 85 ? -21.519 -2.562 24.502 1.00 97.56 85 THR A N 1
ATOM 701 C CA . THR A 1 85 ? -21.145 -3.043 25.835 1.00 97.56 85 THR A CA 1
ATOM 702 C C . THR A 1 85 ? -21.522 -2.032 26.911 1.00 97.56 85 THR A C 1
ATOM 704 O O . THR A 1 85 ? -22.099 -2.422 27.926 1.00 97.56 85 THR A O 1
ATOM 707 N N . GLU A 1 86 ? -21.282 -0.744 26.675 1.00 98.25 86 GLU A N 1
ATOM 708 C CA . GLU A 1 86 ? -21.693 0.345 27.565 1.00 98.25 86 GLU A CA 1
ATOM 709 C C . GLU A 1 86 ? -23.215 0.402 27.719 1.00 98.25 86 GLU A C 1
ATOM 711 O O . GLU A 1 86 ? -23.722 0.435 28.841 1.00 98.25 86 GLU A O 1
ATOM 716 N N . GLU A 1 87 ? -23.964 0.309 26.617 1.00 98.25 87 GLU A N 1
ATOM 717 C CA . GLU A 1 87 ? -25.428 0.246 26.659 1.00 98.25 87 GLU A CA 1
ATOM 718 C C . GLU A 1 87 ? -25.929 -0.985 27.433 1.00 98.25 87 GLU A C 1
ATOM 720 O O . GLU A 1 87 ? -26.864 -0.891 28.231 1.00 98.25 87 GLU A O 1
ATOM 725 N N . SER A 1 88 ? -25.312 -2.151 27.218 1.00 98.00 88 SER A N 1
ATOM 726 C CA . SER A 1 88 ? -25.638 -3.390 27.936 1.00 98.00 88 SER A CA 1
ATOM 727 C C . SER A 1 88 ? -25.352 -3.268 29.435 1.00 98.00 88 SER A C 1
ATOM 729 O O . SER A 1 88 ? -26.178 -3.653 30.266 1.00 98.00 88 SER A O 1
ATOM 731 N N . MET A 1 89 ? -24.210 -2.681 29.794 1.00 96.94 89 MET A N 1
ATOM 732 C CA . MET A 1 89 ? -23.833 -2.406 31.177 1.00 96.94 89 MET A CA 1
ATOM 733 C C . MET A 1 89 ? -24.802 -1.419 31.834 1.00 96.94 89 MET A C 1
ATOM 735 O O . MET A 1 89 ? -25.262 -1.685 32.944 1.00 96.94 89 MET A O 1
ATOM 739 N N . GLY A 1 90 ? -25.178 -0.341 31.139 1.00 95.94 90 GLY A N 1
ATOM 740 C CA . GLY A 1 90 ? -26.173 0.623 31.607 1.00 95.94 90 GLY A CA 1
ATOM 741 C C . GLY A 1 90 ? -27.509 -0.049 31.929 1.00 95.94 90 GLY A C 1
ATOM 742 O O . GLY A 1 90 ? -28.022 0.099 33.036 1.00 95.94 90 GLY A O 1
ATOM 743 N N . ARG A 1 91 ? -28.023 -0.895 31.023 1.00 97.31 91 ARG A N 1
ATOM 744 C CA . ARG A 1 91 ? -29.257 -1.674 31.259 1.00 97.31 91 ARG A CA 1
ATOM 745 C C . ARG A 1 91 ? -29.142 -2.595 32.474 1.00 97.31 91 ARG A C 1
ATOM 747 O O . ARG A 1 91 ? -30.082 -2.681 33.263 1.00 97.31 91 ARG A O 1
ATOM 754 N N . LYS A 1 92 ? -28.004 -3.281 32.640 1.00 94.62 92 LYS A N 1
ATOM 755 C CA . LYS A 1 92 ? -27.754 -4.150 33.803 1.00 94.62 92 LYS A CA 1
ATOM 756 C C . LYS A 1 92 ? -27.743 -3.355 35.105 1.00 94.62 92 LYS A C 1
ATOM 758 O O . LYS A 1 92 ? -28.338 -3.812 36.076 1.00 94.62 92 LYS A O 1
ATOM 763 N N . LEU A 1 93 ? -27.113 -2.181 35.115 1.00 92.38 93 LEU A N 1
ATOM 764 C CA . LEU A 1 93 ? -27.061 -1.320 36.292 1.00 92.38 93 LEU A CA 1
ATOM 765 C C . LEU A 1 93 ? -28.457 -0.810 36.662 1.00 92.38 93 LEU A C 1
ATOM 767 O O . LEU A 1 93 ? -28.869 -0.980 37.803 1.00 92.38 93 LEU A O 1
ATOM 771 N N . THR A 1 94 ? -29.227 -0.302 35.694 1.00 94.19 94 THR A N 1
ATOM 772 C CA . THR A 1 94 ? -30.618 0.122 35.920 1.00 94.19 94 THR A CA 1
ATOM 773 C C . THR A 1 94 ? -31.487 -1.020 36.448 1.00 94.19 94 THR A C 1
ATOM 775 O O . THR A 1 94 ? -32.261 -0.824 37.384 1.00 94.19 94 THR A O 1
ATOM 778 N N . ASN A 1 95 ? -31.356 -2.228 35.888 1.00 95.62 95 ASN A N 1
ATOM 779 C CA . ASN A 1 95 ? -32.108 -3.386 36.369 1.00 95.62 95 ASN A CA 1
ATOM 780 C C . ASN A 1 95 ? -31.705 -3.781 37.797 1.00 95.62 95 ASN A C 1
ATOM 782 O O . ASN A 1 95 ? -32.576 -4.069 38.612 1.00 95.62 95 ASN A O 1
ATOM 786 N N . ALA A 1 96 ? -30.408 -3.764 38.114 1.00 93.25 96 ALA A N 1
ATOM 787 C CA . ALA A 1 96 ? -29.921 -4.046 39.460 1.00 93.25 96 ALA A CA 1
ATOM 788 C C . ALA A 1 96 ? -30.425 -3.010 40.478 1.00 93.25 96 ALA A C 1
ATOM 790 O O . ALA A 1 96 ? -30.871 -3.393 41.554 1.00 93.25 96 ALA A O 1
ATOM 791 N N . SER A 1 97 ? -30.438 -1.719 40.121 1.00 91.00 97 SER A N 1
ATOM 792 C CA . SER A 1 97 ? -31.014 -0.666 40.965 1.00 91.00 97 SER A CA 1
ATOM 793 C C . SER A 1 97 ? -32.501 -0.898 41.222 1.00 91.00 97 SER A C 1
ATOM 795 O O . SER A 1 97 ? -32.931 -0.810 42.366 1.00 91.00 97 SER A O 1
ATOM 797 N N . ARG A 1 98 ? -33.282 -1.261 40.193 1.00 93.75 98 ARG A N 1
ATOM 798 C CA . ARG A 1 98 ? -34.710 -1.579 40.362 1.00 93.75 98 ARG A CA 1
ATOM 799 C C . ARG A 1 98 ? -34.922 -2.769 41.302 1.00 93.75 98 ARG A C 1
ATOM 801 O O . ARG A 1 98 ? -35.727 -2.677 42.215 1.00 93.75 98 ARG A O 1
ATOM 808 N N . LEU A 1 99 ? -34.160 -3.850 41.119 1.00 93.44 99 LEU A N 1
ATOM 809 C CA . LEU A 1 99 ? -34.228 -5.020 42.001 1.00 93.44 99 LEU A CA 1
ATOM 810 C C . LEU A 1 99 ? -33.834 -4.684 43.447 1.00 93.44 99 LEU A C 1
ATOM 812 O O . LEU A 1 99 ? -34.417 -5.232 44.375 1.00 93.44 99 LEU A O 1
ATOM 816 N N . HIS A 1 100 ? -32.866 -3.788 43.651 1.00 91.25 100 HIS A N 1
ATOM 817 C CA . HIS A 1 100 ? -32.475 -3.345 44.989 1.00 91.25 100 HIS A CA 1
ATOM 818 C C . HIS A 1 100 ? -33.578 -2.516 45.676 1.00 91.25 100 HIS A C 1
ATOM 820 O O . HIS A 1 100 ? -33.814 -2.686 46.875 1.00 91.25 100 HIS A O 1
ATOM 826 N N . GLU A 1 101 ? -34.277 -1.657 44.927 1.00 91.62 101 GLU A N 1
ATOM 827 C CA . GLU A 1 101 ? -35.452 -0.930 45.431 1.00 91.62 101 GLU A CA 1
ATOM 828 C C . GLU A 1 101 ? -36.589 -1.883 45.835 1.00 91.62 101 GLU A C 1
ATOM 830 O O . GLU A 1 101 ? -37.212 -1.665 46.871 1.00 91.62 101 GLU A O 1
ATOM 835 N N . ASP A 1 102 ? -36.804 -2.972 45.087 1.00 94.38 102 ASP A N 1
ATOM 836 C CA . ASP A 1 102 ? -37.795 -4.007 45.426 1.00 94.38 102 ASP A CA 1
ATOM 837 C C . ASP A 1 102 ? -37.348 -4.873 46.626 1.00 94.38 102 ASP A C 1
ATOM 839 O O . ASP A 1 102 ? -38.157 -5.261 47.471 1.00 94.38 102 ASP A O 1
ATOM 843 N N . TYR A 1 103 ? -36.046 -5.159 46.735 1.00 93.56 103 TYR A N 1
ATOM 844 C CA . TYR A 1 103 ? -35.459 -5.981 47.799 1.00 93.56 103 TYR A CA 1
ATOM 845 C C . TYR A 1 103 ? -35.589 -5.343 49.186 1.00 93.56 103 TYR A C 1
ATOM 847 O O . TYR A 1 103 ? -35.928 -6.027 50.153 1.00 93.56 103 TYR A O 1
ATOM 855 N N . ARG A 1 104 ? -35.316 -4.037 49.309 1.00 91.75 104 ARG A N 1
ATOM 856 C CA . ARG A 1 104 ? -35.287 -3.343 50.609 1.00 91.75 104 ARG A CA 1
ATOM 857 C C . ARG A 1 104 ? -36.562 -3.484 51.453 1.00 91.75 104 ARG A C 1
ATOM 859 O O . ARG A 1 104 ? -36.430 -3.862 52.620 1.00 91.75 104 ARG A O 1
ATOM 866 N N . PRO A 1 105 ? -37.768 -3.167 50.944 1.00 94.38 105 PRO A N 1
ATOM 867 C CA . PRO A 1 105 ? -38.991 -3.290 51.733 1.00 94.38 105 PRO A CA 1
ATOM 868 C C . PRO A 1 105 ? -39.290 -4.749 52.086 1.00 94.38 105 PRO A C 1
ATOM 870 O O . PRO A 1 105 ? -39.665 -5.027 53.223 1.00 94.38 105 PRO A O 1
ATOM 873 N N . LEU A 1 106 ? -39.043 -5.681 51.160 1.00 95.25 106 LEU A N 1
ATOM 874 C CA . LEU A 1 106 ? -39.248 -7.107 51.402 1.00 95.25 106 LEU A CA 1
ATOM 875 C C . LEU A 1 106 ? -38.322 -7.633 52.506 1.00 95.25 106 LEU A C 1
ATOM 877 O O . LEU A 1 106 ? -38.773 -8.336 53.408 1.00 95.25 106 LEU A O 1
ATOM 881 N N . LYS A 1 107 ? -37.038 -7.248 52.492 1.00 94.50 107 LYS A N 1
ATOM 882 C CA . LYS A 1 107 ? -36.102 -7.581 53.574 1.00 94.50 107 LYS A CA 1
ATOM 883 C C . LYS A 1 107 ? -36.598 -7.042 54.915 1.00 94.50 107 LYS A C 1
ATOM 885 O O . LYS A 1 107 ? -36.587 -7.770 55.903 1.00 94.50 107 LYS A O 1
ATOM 890 N N . ALA A 1 108 ? -37.047 -5.787 54.951 1.00 93.50 108 ALA A N 1
ATOM 891 C CA . ALA A 1 108 ? -37.552 -5.172 56.176 1.00 93.50 108 ALA A CA 1
ATOM 892 C C . ALA A 1 108 ? -38.778 -5.916 56.737 1.00 93.50 108 ALA A C 1
ATOM 894 O O . ALA A 1 108 ? -38.863 -6.118 57.950 1.00 93.50 108 ALA A O 1
ATOM 895 N N . GLU A 1 109 ? -39.688 -6.365 55.870 1.00 95.69 109 GLU A N 1
ATOM 896 C CA . GLU A 1 109 ? -40.846 -7.183 56.246 1.00 95.69 109 GLU A CA 1
ATOM 897 C C . GLU A 1 109 ? -40.423 -8.555 56.793 1.00 95.69 109 GLU A C 1
ATOM 899 O O . GLU A 1 109 ? -40.872 -8.961 57.867 1.00 95.69 109 GLU A O 1
ATOM 904 N N . VAL A 1 110 ? -39.489 -9.240 56.125 1.00 95.25 110 VAL A N 1
ATOM 905 C CA . VAL A 1 110 ? -38.937 -10.521 56.597 1.00 95.25 110 VAL A CA 1
ATOM 906 C C . VAL A 1 110 ? -38.254 -10.363 57.959 1.00 95.25 110 VAL A C 1
ATOM 908 O O . VAL A 1 110 ? -38.512 -11.146 58.874 1.00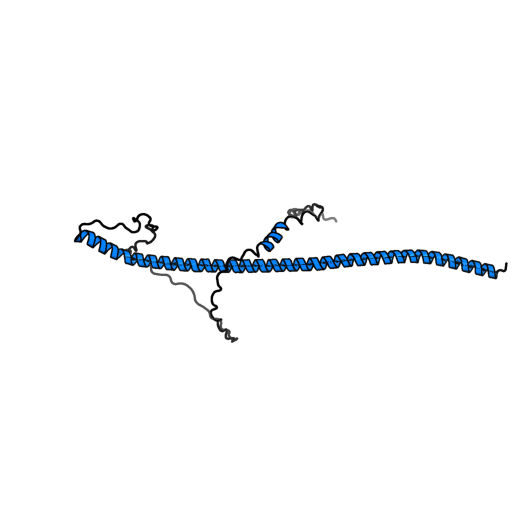 95.25 110 VAL A O 1
ATOM 911 N N . ASP A 1 111 ? -37.422 -9.335 58.133 1.00 94.75 111 ASP A N 1
ATOM 912 C CA . ASP A 1 111 ? -36.726 -9.054 59.395 1.00 94.75 111 ASP A CA 1
ATOM 913 C C . ASP A 1 111 ? -37.695 -8.666 60.524 1.00 94.75 111 ASP A C 1
ATOM 915 O O . ASP A 1 111 ? -37.411 -8.906 61.703 1.00 94.75 111 ASP A O 1
ATOM 919 N N . MET A 1 112 ? -38.835 -8.053 60.196 1.00 95.50 112 MET A N 1
ATOM 920 C CA . MET A 1 112 ? -39.912 -7.788 61.150 1.00 95.50 112 MET A CA 1
ATOM 921 C C . MET A 1 112 ? -40.580 -9.098 61.590 1.00 95.50 112 MET A C 1
ATOM 923 O O . MET A 1 112 ? -40.677 -9.345 62.793 1.00 95.50 112 MET A O 1
ATOM 927 N N . LEU A 1 113 ? -40.980 -9.955 60.645 1.00 95.38 113 LEU A N 1
ATOM 928 C CA . LEU A 1 113 ? -41.630 -11.242 60.926 1.00 95.38 113 LEU A CA 1
ATOM 929 C C . LEU A 1 113 ? -40.722 -12.186 61.727 1.00 95.38 113 LEU A C 1
ATOM 931 O O . LEU A 1 113 ? -41.171 -12.796 62.699 1.00 95.38 113 LEU A O 1
ATOM 935 N N . ARG A 1 114 ? -39.427 -12.264 61.386 1.00 95.62 114 ARG A N 1
ATOM 936 C CA . ARG A 1 114 ? -38.436 -13.065 62.133 1.00 95.62 114 ARG A CA 1
ATOM 937 C C . ARG A 1 114 ? -38.354 -12.649 63.599 1.00 95.62 114 ARG A C 1
ATOM 939 O O . ARG A 1 114 ? -38.379 -13.509 64.478 1.00 95.62 114 ARG A O 1
ATOM 946 N N . ARG A 1 115 ? -38.305 -11.342 63.862 1.00 94.94 115 ARG A N 1
ATOM 947 C CA . ARG A 1 115 ? -38.190 -10.811 65.226 1.00 94.94 115 ARG A CA 1
ATOM 948 C C . ARG A 1 115 ? -39.491 -10.929 66.011 1.00 94.94 115 ARG A C 1
ATOM 950 O O . ARG A 1 115 ? -39.463 -11.372 67.153 1.00 94.94 115 ARG A O 1
ATOM 957 N N . GLN A 1 116 ? -40.623 -10.553 65.417 1.00 94.56 116 GLN A N 1
ATOM 958 C CA . GLN A 1 116 ? -41.902 -10.469 66.131 1.00 94.56 116 GLN A CA 1
ATOM 959 C C . GLN A 1 116 ? -42.581 -11.827 66.320 1.00 94.56 116 GLN A C 1
ATOM 961 O O . GLN A 1 116 ? -43.166 -12.067 67.372 1.00 94.56 116 GLN A O 1
ATOM 966 N N . CYS A 1 117 ? -42.516 -12.712 65.323 1.00 94.12 117 CYS A N 1
ATOM 967 C CA . CYS A 1 117 ? -43.222 -13.993 65.372 1.00 94.12 117 CYS A CA 1
ATOM 968 C C . CYS A 1 117 ? -42.352 -15.133 65.913 1.00 94.12 117 CYS A C 1
ATOM 970 O O . CYS A 1 117 ? -42.891 -16.071 66.494 1.00 94.12 117 CYS A O 1
ATOM 972 N N . LEU A 1 118 ? -41.030 -15.076 65.705 1.00 92.62 118 LEU A N 1
ATOM 973 C CA . LEU A 1 118 ? -40.114 -16.186 66.009 1.00 92.62 118 LEU A CA 1
ATOM 974 C C . LEU A 1 118 ? -39.010 -15.828 67.017 1.00 92.62 118 LEU A C 1
ATOM 976 O O . LEU A 1 118 ? -38.293 -16.723 67.454 1.00 92.62 118 LEU A O 1
ATOM 980 N N . GLY A 1 119 ? -38.844 -14.549 67.378 1.00 89.81 119 GLY A N 1
ATOM 981 C CA . GLY A 1 119 ? -37.766 -14.098 68.268 1.00 89.81 119 GLY A CA 1
ATOM 982 C C . GLY A 1 119 ? -36.354 -14.283 67.694 1.00 89.81 119 GLY A C 1
ATOM 983 O O . GLY A 1 119 ? -35.392 -14.305 68.455 1.00 89.81 119 GLY A O 1
ATOM 984 N N . LEU A 1 120 ? -36.225 -14.449 66.372 1.00 91.75 120 LEU A N 1
ATOM 985 C CA . LEU A 1 120 ? -34.944 -14.644 65.688 1.00 91.75 120 LEU A CA 1
ATOM 986 C C . LEU A 1 120 ? -34.306 -13.308 65.297 1.00 91.75 120 LEU A C 1
ATOM 988 O O . LEU A 1 120 ? -35.004 -12.334 65.005 1.00 91.75 120 LEU A O 1
ATOM 992 N N . ASP A 1 121 ? -32.977 -13.301 65.190 1.00 87.69 121 ASP A N 1
ATOM 993 C CA . ASP A 1 121 ? -32.219 -12.156 64.688 1.00 87.69 121 ASP A CA 1
ATOM 994 C C . ASP A 1 121 ? -32.485 -11.867 63.199 1.00 87.69 121 ASP A C 1
ATOM 996 O O . ASP A 1 121 ? -32.928 -12.731 62.419 1.00 87.69 121 ASP A O 1
ATOM 1000 N N . ARG A 1 122 ? -32.204 -10.613 62.817 1.00 91.25 122 ARG A N 1
ATOM 1001 C CA . ARG A 1 122 ? -32.310 -10.112 61.438 1.00 91.25 122 ARG A CA 1
ATOM 1002 C C . ARG A 1 122 ? -31.359 -10.855 60.499 1.00 91.25 122 ARG A C 1
ATOM 1004 O O . ARG A 1 122 ? -30.313 -11.341 60.924 1.00 91.25 122 ARG A O 1
ATOM 1011 N N . LEU A 1 123 ? -31.695 -10.889 59.216 1.00 87.62 123 LEU A N 1
ATOM 1012 C CA . LEU A 1 123 ? -30.790 -11.398 58.188 1.00 87.62 123 LEU A CA 1
ATOM 1013 C C . LEU A 1 123 ? -29.658 -10.392 57.896 1.00 87.62 123 LEU A C 1
ATOM 1015 O O . LEU A 1 123 ? -29.897 -9.179 57.991 1.00 87.62 123 LEU A O 1
ATOM 1019 N N . PRO A 1 124 ? -28.457 -10.868 57.508 1.00 86.44 124 PRO A N 1
ATOM 1020 C CA . PRO A 1 124 ? -27.372 -10.011 57.028 1.00 86.44 124 PRO A CA 1
ATOM 1021 C C . PRO A 1 124 ? -27.798 -9.141 55.841 1.00 86.44 124 PRO A C 1
ATOM 1023 O O . PRO A 1 124 ? -28.678 -9.515 55.057 1.00 86.44 124 PRO A O 1
ATOM 1026 N N . ASP A 1 125 ? -27.194 -7.964 55.707 1.00 82.31 125 ASP A N 1
ATOM 1027 C CA . ASP A 1 125 ? -27.395 -7.113 54.534 1.00 82.31 125 ASP A CA 1
ATOM 1028 C C . ASP A 1 125 ? -26.590 -7.617 53.321 1.00 82.31 125 ASP A C 1
ATOM 1030 O O . ASP A 1 125 ? -25.590 -8.312 53.455 1.00 82.31 125 ASP A O 1
ATOM 1034 N N . LEU A 1 126 ? -26.995 -7.225 52.105 1.00 81.69 126 LEU A N 1
ATOM 1035 C CA . LEU A 1 126 ? -26.375 -7.676 50.842 1.00 81.69 126 LEU A CA 1
ATOM 1036 C C . LEU A 1 126 ? -24.859 -7.423 50.746 1.00 81.69 126 LEU A C 1
ATOM 1038 O O . LEU A 1 126 ? -24.170 -8.097 49.987 1.00 81.69 126 LEU A O 1
ATOM 1042 N N . HIS A 1 127 ? -24.346 -6.419 51.460 1.00 77.19 127 HIS A N 1
ATOM 1043 C CA . HIS A 1 127 ? -22.919 -6.083 51.507 1.00 77.19 127 HIS A CA 1
ATOM 1044 C C . HIS A 1 127 ? -22.180 -6.787 52.661 1.00 77.19 127 HIS A C 1
ATOM 1046 O O . HIS A 1 127 ? -20.954 -6.756 52.705 1.00 77.19 127 HIS A O 1
ATOM 1052 N N . GLU A 1 128 ? -22.920 -7.395 53.592 1.00 78.56 128 GLU A N 1
ATOM 1053 C CA . GLU A 1 128 ? -22.408 -8.195 54.712 1.00 78.56 128 GLU A CA 1
ATOM 1054 C C . GLU A 1 128 ? -22.330 -9.692 54.349 1.00 78.56 128 GLU A C 1
ATOM 1056 O O . GLU A 1 128 ? -21.735 -10.476 55.085 1.00 78.56 128 GLU A O 1
ATOM 1061 N N . GLU A 1 129 ? -22.923 -10.101 53.220 1.00 75.88 129 GLU A N 1
ATOM 1062 C CA . GLU A 1 129 ? -22.900 -11.481 52.729 1.00 75.88 129 GLU A CA 1
ATOM 1063 C C . GLU A 1 129 ? -21.499 -11.869 52.213 1.00 75.88 129 GLU A C 1
ATOM 1065 O O . GLU A 1 129 ? -20.890 -11.171 51.394 1.00 75.88 129 GLU A O 1
ATOM 1070 N N . GLU A 1 130 ? -20.962 -12.985 52.714 1.00 45.53 130 GLU A N 1
ATOM 1071 C CA . GLU A 1 130 ? -19.587 -13.419 52.450 1.00 45.53 130 GLU A CA 1
ATOM 1072 C C . GLU A 1 130 ? -19.374 -13.722 50.954 1.00 45.53 130 GLU A C 1
ATOM 1074 O O . GLU A 1 130 ? -20.054 -14.558 50.362 1.00 45.53 130 GLU A O 1
ATOM 1079 N N . GLY A 1 131 ? -18.430 -13.014 50.321 1.00 60.19 131 GLY A N 1
ATOM 1080 C CA . GLY A 1 131 ? -18.167 -13.108 48.877 1.00 60.19 131 GLY A CA 1
ATOM 1081 C C . GLY A 1 131 ? -19.004 -12.170 47.996 1.00 60.19 131 GLY A C 1
ATOM 1082 O O . GLY A 1 131 ? -18.923 -12.259 46.768 1.00 60.19 131 GLY A O 1
ATOM 1083 N N . SER A 1 132 ? -19.782 -11.256 48.586 1.00 70.44 132 SER A N 1
ATOM 1084 C CA . SER A 1 132 ? -20.608 -10.310 47.831 1.00 70.44 132 SER A CA 1
ATOM 1085 C C . SER A 1 132 ? -19.772 -9.272 47.058 1.00 70.44 132 SER A C 1
ATOM 1087 O O . SER A 1 132 ? -18.947 -8.568 47.645 1.00 70.44 132 SER A O 1
ATOM 1089 N N . PRO A 1 133 ? -20.001 -9.092 45.740 1.00 67.00 133 PRO A N 1
ATOM 1090 C CA . PRO A 1 133 ? -19.377 -8.034 44.940 1.00 67.00 133 PRO A CA 1
ATOM 1091 C C . PRO A 1 133 ? -20.069 -6.664 45.106 1.00 67.00 133 PRO A C 1
ATOM 1093 O O . PRO A 1 133 ? -19.822 -5.736 44.324 1.00 67.00 133 PRO A O 1
ATOM 1096 N N . ILE A 1 134 ? -21.003 -6.541 46.054 1.00 75.44 134 ILE A N 1
ATOM 1097 C CA . ILE A 1 134 ? -21.814 -5.344 46.274 1.00 75.44 134 ILE A CA 1
ATOM 1098 C C . ILE A 1 134 ? -21.123 -4.475 47.325 1.00 75.44 134 ILE A C 1
ATOM 1100 O O . ILE A 1 134 ? -21.137 -4.781 48.513 1.00 75.44 134 ILE A O 1
ATOM 1104 N N . THR A 1 135 ? -20.533 -3.363 46.889 1.00 71.62 135 THR A N 1
ATOM 1105 C CA . THR A 1 135 ? -20.034 -2.336 47.807 1.00 71.62 135 THR A CA 1
ATOM 1106 C C . THR A 1 135 ? -21.195 -1.536 48.412 1.00 71.62 135 THR A C 1
ATOM 1108 O O . THR A 1 135 ? -22.225 -1.373 47.750 1.00 71.62 135 THR A O 1
ATOM 1111 N N . PRO A 1 136 ? -21.045 -0.977 49.628 1.00 62.69 136 PRO A N 1
ATOM 1112 C CA . PRO A 1 136 ? -22.088 -0.167 50.270 1.00 62.69 136 PRO A CA 1
ATOM 1113 C C . PRO A 1 136 ? -22.567 1.017 49.408 1.00 62.69 136 PRO A C 1
ATOM 1115 O O . PRO A 1 136 ? -23.750 1.344 49.411 1.00 62.69 136 PRO A O 1
ATOM 1118 N N . ASP A 1 137 ? -21.670 1.597 48.603 1.00 68.62 137 ASP A N 1
ATOM 1119 C CA . ASP A 1 137 ? -21.955 2.725 47.703 1.00 68.62 137 ASP A CA 1
ATOM 1120 C C . ASP A 1 137 ? -22.559 2.319 46.345 1.00 68.62 137 ASP A C 1
ATOM 1122 O O . ASP A 1 137 ? -22.936 3.180 45.549 1.00 68.62 137 ASP A O 1
ATOM 1126 N N . ARG A 1 138 ? -22.659 1.015 46.041 1.00 74.19 138 ARG A N 1
ATOM 1127 C CA . ARG A 1 138 ? -23.155 0.507 44.744 1.00 74.19 138 ARG A CA 1
ATOM 1128 C C . ARG A 1 138 ? -24.617 0.887 44.499 1.00 74.19 138 ARG A C 1
ATOM 1130 O O . ARG A 1 138 ? -25.012 1.125 43.359 1.00 74.19 138 ARG A O 1
ATOM 1137 N N . PHE A 1 139 ? -25.400 0.919 45.572 1.00 72.06 139 PHE A N 1
ATOM 1138 C CA . PHE A 1 139 ? -26.806 1.299 45.579 1.00 72.06 139 PHE A CA 1
ATOM 1139 C C . PHE A 1 139 ? -26.999 2.318 46.700 1.00 72.06 139 PHE A C 1
ATOM 1141 O O . PHE A 1 139 ? -27.330 1.927 47.824 1.00 72.06 139 PHE A O 1
ATOM 1148 N N . PRO A 1 140 ? -26.740 3.615 46.445 1.00 58.59 140 PRO A N 1
ATOM 1149 C CA . PRO A 1 140 ? -26.902 4.624 47.475 1.00 58.59 140 PRO A CA 1
ATOM 1150 C C . PRO A 1 140 ? -28.326 4.538 48.013 1.00 58.59 140 PRO A C 1
ATOM 1152 O O . PRO A 1 140 ? -29.292 4.454 47.252 1.00 58.59 140 PRO A O 1
ATOM 1155 N N . ALA A 1 141 ? -28.455 4.529 49.340 1.00 51.25 141 ALA A N 1
ATOM 1156 C CA . ALA A 1 141 ? -29.750 4.661 49.974 1.00 51.25 141 ALA A CA 1
ATOM 1157 C C . ALA A 1 141 ? -30.391 5.930 49.412 1.00 51.25 141 ALA A C 1
ATOM 1159 O O . ALA A 1 141 ? -29.854 7.015 49.621 1.00 51.25 141 ALA A O 1
ATOM 1160 N N . SER A 1 142 ? -31.504 5.804 48.688 1.00 46.38 142 SER A N 1
ATOM 1161 C CA . SER A 1 142 ? -32.306 6.965 48.324 1.00 46.38 142 SER A CA 1
ATOM 1162 C C . SER A 1 142 ? -32.717 7.646 49.629 1.00 46.38 142 SER A C 1
ATOM 1164 O O . SER A 1 142 ? -33.588 7.164 50.359 1.00 46.38 142 SER A O 1
ATOM 1166 N N . VAL A 1 143 ? -31.984 8.700 49.997 1.00 38.31 143 VAL A N 1
ATOM 1167 C CA . VAL A 1 143 ? -32.233 9.512 51.182 1.00 38.31 143 VAL A CA 1
ATOM 1168 C C . VAL A 1 143 ? -33.570 10.193 50.940 1.00 38.31 143 VAL A C 1
ATOM 1170 O O . VAL A 1 143 ? -33.674 11.196 50.235 1.00 38.31 143 VAL A O 1
ATOM 1173 N N . ARG A 1 144 ? -34.630 9.619 51.508 1.00 37.84 144 ARG A N 1
ATOM 1174 C CA . ARG A 1 144 ? -35.927 10.279 51.605 1.00 37.84 144 ARG A CA 1
ATOM 1175 C C . ARG A 1 144 ? -35.816 11.446 52.592 1.00 37.84 144 ARG A C 1
ATOM 1177 O O . ARG A 1 144 ? -35.956 11.253 53.790 1.00 37.84 144 ARG A O 1
ATOM 1184 N N . GLY A 1 145 ? -35.610 12.639 52.034 1.00 35.12 145 GLY A N 1
ATOM 1185 C CA . GLY A 1 145 ? -36.251 13.895 52.440 1.00 35.12 145 GLY A CA 1
ATOM 1186 C C . GLY A 1 145 ? -35.682 14.660 53.639 1.00 35.12 145 GLY A C 1
ATOM 1187 O O . GLY A 1 145 ? -35.849 14.247 54.780 1.00 35.12 145 GLY A O 1
ATOM 1188 N N . SER A 1 146 ? -35.160 15.865 53.378 1.00 31.14 146 SER A N 1
ATOM 1189 C CA . SER A 1 146 ? -35.628 17.146 53.960 1.00 31.14 146 SER A CA 1
ATOM 1190 C C . SER A 1 146 ? -34.598 18.251 53.707 1.00 31.14 146 SER A C 1
ATOM 1192 O O . SER A 1 146 ? -33.474 18.175 54.190 1.00 31.14 146 SER A O 1
ATOM 1194 N N . GLY A 1 147 ? -34.983 19.289 52.963 1.00 28.38 147 GLY A N 1
ATOM 1195 C CA . GLY A 1 147 ? -34.119 20.440 52.694 1.00 28.38 147 GLY A CA 1
ATOM 1196 C C . GLY A 1 147 ? -34.717 21.384 51.662 1.00 28.38 147 GLY A C 1
ATOM 1197 O O . GLY A 1 147 ? -34.359 21.351 50.493 1.00 28.38 147 GLY A O 1
ATOM 1198 N N . VAL A 1 148 ? -35.675 22.188 52.110 1.00 37.78 148 VAL A N 1
ATOM 1199 C CA . VAL A 1 148 ? -36.265 23.321 51.388 1.00 37.78 148 VAL A CA 1
ATOM 1200 C C . VAL A 1 148 ? -35.204 24.400 51.125 1.00 37.78 148 VAL A C 1
ATOM 1202 O O . VAL A 1 148 ? -34.424 24.722 52.015 1.00 37.78 148 VAL A O 1
ATOM 1205 N N . GLY A 1 149 ? -35.238 25.001 49.934 1.00 31.39 149 GLY A N 1
ATOM 1206 C CA . GLY A 1 149 ? -34.509 26.222 49.558 1.00 31.39 149 GLY A CA 1
ATOM 1207 C C . GLY A 1 149 ? -34.281 26.215 48.045 1.00 31.39 149 GLY A C 1
ATOM 1208 O O . GLY A 1 149 ? -33.479 25.442 47.552 1.00 31.39 149 GLY A O 1
ATOM 1209 N N . GLY A 1 150 ? -35.058 26.911 47.216 1.00 33.88 150 GLY A N 1
ATOM 1210 C CA . GLY A 1 150 ? -35.262 28.355 47.258 1.00 33.88 150 GLY A CA 1
ATOM 1211 C C . GLY A 1 150 ? -34.261 28.994 46.293 1.00 33.88 150 GLY A C 1
ATOM 1212 O O . GLY A 1 150 ? -33.098 29.148 46.639 1.00 33.88 150 GLY A O 1
ATOM 1213 N N . GLY A 1 151 ? -34.696 29.328 45.075 1.00 33.25 151 GLY A N 1
ATOM 1214 C CA . GLY A 1 151 ? -33.820 29.921 44.062 1.00 33.25 151 GLY A CA 1
ATOM 1215 C C . GLY A 1 151 ? -34.562 30.271 42.780 1.00 33.25 151 GLY A C 1
ATOM 1216 O O . GLY A 1 151 ? -34.591 29.494 41.833 1.00 33.25 151 GLY A O 1
ATOM 1217 N N . ALA A 1 152 ? -35.201 31.436 42.791 1.00 35.31 152 ALA A N 1
ATOM 1218 C CA . ALA A 1 152 ? -35.793 32.082 41.632 1.00 35.31 152 ALA A CA 1
ATOM 1219 C C . ALA A 1 152 ? -34.725 32.746 40.743 1.00 35.31 152 ALA A C 1
ATOM 1221 O O . ALA A 1 152 ? -33.701 33.204 41.243 1.00 35.31 152 ALA A O 1
ATOM 1222 N N . GLY A 1 153 ? -35.066 32.930 39.464 1.00 32.09 153 GLY A N 1
ATOM 1223 C CA . GLY A 1 153 ? -34.576 34.044 38.646 1.00 32.09 153 GLY A CA 1
ATOM 1224 C C . GLY A 1 153 ? -33.516 33.691 37.603 1.00 32.09 153 GLY A C 1
ATOM 1225 O O . GLY A 1 153 ? -32.509 33.069 37.913 1.00 32.09 153 GLY A O 1
ATOM 1226 N N . GLY A 1 154 ? -33.720 34.160 36.366 1.00 35.12 154 GLY A N 1
ATOM 1227 C CA . GLY A 1 154 ? -32.635 34.222 35.383 1.00 35.12 154 GLY A CA 1
ATOM 1228 C C . GLY A 1 154 ? -33.044 34.160 33.918 1.00 35.12 154 GLY A C 1
ATOM 1229 O O . GLY A 1 154 ? -32.676 33.234 33.213 1.00 35.12 154 GLY A O 1
ATOM 1230 N N . VAL A 1 155 ? -33.796 35.159 33.466 1.00 40.16 155 VAL A N 1
ATOM 1231 C CA . VAL A 1 155 ? -33.978 35.530 32.054 1.00 40.16 155 VAL A CA 1
ATOM 1232 C C . VAL A 1 155 ? -32.644 35.777 31.331 1.00 40.16 155 VAL A C 1
ATOM 1234 O O . VAL A 1 155 ? -31.733 36.361 31.910 1.00 40.16 155 VAL A O 1
ATOM 1237 N N . GLY A 1 156 ? -32.583 35.470 30.030 1.00 33.41 156 GLY A N 1
ATOM 1238 C CA . GLY A 1 156 ? -31.657 36.138 29.108 1.00 33.41 156 GLY A CA 1
ATOM 1239 C C . GLY A 1 156 ? -31.194 35.277 27.937 1.00 33.41 156 GLY A C 1
ATOM 1240 O O . GLY A 1 156 ? -30.468 34.312 28.138 1.00 33.41 156 GLY A O 1
ATOM 1241 N N . GLY A 1 157 ? -31.555 35.655 26.706 1.00 34.94 157 GLY A N 1
ATOM 1242 C CA . GLY A 1 157 ? -30.925 35.053 25.528 1.00 34.94 157 GLY A CA 1
ATOM 1243 C C . GLY A 1 157 ? -31.586 35.282 24.173 1.00 34.94 157 GLY A C 1
ATOM 1244 O O . GLY A 1 157 ? -31.837 34.311 23.482 1.00 34.94 157 GLY A O 1
ATOM 1245 N N . ALA A 1 158 ? -31.872 36.546 23.843 1.00 37.00 158 ALA A N 1
ATOM 1246 C CA . ALA A 1 158 ? -31.903 37.156 22.504 1.00 37.00 158 ALA A CA 1
ATOM 1247 C C . ALA A 1 158 ? -32.461 36.368 21.294 1.00 37.00 158 ALA A C 1
ATOM 1249 O O . ALA A 1 158 ? -31.921 35.364 20.839 1.00 37.00 158 ALA A O 1
ATOM 1250 N N . GLY A 1 159 ? -33.495 36.952 20.686 1.00 30.97 159 GLY A N 1
ATOM 1251 C CA . GLY A 1 159 ? -33.998 36.554 19.381 1.00 30.97 159 GLY A CA 1
ATOM 1252 C C . GLY A 1 159 ? -33.269 37.167 18.177 1.00 30.97 159 GLY A C 1
ATOM 1253 O O . GLY A 1 159 ? -32.556 38.161 18.293 1.00 30.97 159 GLY A O 1
ATOM 1254 N N . LEU A 1 160 ? -33.655 36.583 17.033 1.00 35.25 160 LEU A N 1
ATOM 1255 C CA . LEU A 1 160 ? -33.728 37.090 15.649 1.00 35.25 160 LEU A CA 1
ATOM 1256 C C . LEU A 1 160 ? -32.443 37.150 14.788 1.00 35.25 160 LEU A C 1
ATOM 1258 O O . LEU A 1 160 ? -31.362 37.365 15.326 1.00 35.25 160 LEU A O 1
ATOM 1262 N N . PRO A 1 161 ? -32.558 37.087 13.433 1.00 50.34 161 PRO A N 1
ATOM 1263 C CA . PRO A 1 161 ? -33.739 36.792 12.606 1.00 50.34 161 PRO A CA 1
ATOM 1264 C C . PRO A 1 161 ? -33.555 35.714 11.516 1.00 50.34 161 PRO A C 1
ATOM 1266 O O . PRO A 1 161 ? -32.471 35.369 11.057 1.00 50.34 161 PRO A O 1
ATOM 1269 N N . THR A 1 162 ? -34.724 35.259 11.079 1.00 37.56 162 THR A N 1
ATOM 1270 C CA . THR A 1 162 ? -35.123 34.803 9.744 1.00 37.56 162 THR A CA 1
ATOM 1271 C C . THR A 1 162 ? -34.331 35.359 8.551 1.00 37.56 162 THR A C 1
ATOM 1273 O O . THR A 1 162 ? -34.256 36.568 8.348 1.00 37.56 162 THR A O 1
ATOM 1276 N N . GLY A 1 163 ? -33.897 34.449 7.671 1.00 35.44 163 GLY A N 1
ATOM 1277 C CA . GLY A 1 163 ? -33.526 34.714 6.281 1.00 35.44 163 GLY A CA 1
ATOM 1278 C C . GLY A 1 163 ? -34.196 33.684 5.368 1.00 35.44 163 GLY A C 1
ATOM 1279 O O . GLY A 1 163 ? -33.910 32.494 5.445 1.00 35.44 163 GLY A O 1
ATOM 1280 N N . VAL A 1 164 ? -35.140 34.158 4.559 1.00 40.25 164 VAL A N 1
ATOM 1281 C CA . VAL A 1 164 ? -35.932 33.411 3.574 1.00 40.25 164 VAL A CA 1
ATOM 1282 C C . VAL A 1 164 ? -35.127 33.272 2.278 1.00 40.25 164 VAL A C 1
ATOM 1284 O O . VAL A 1 164 ? -34.548 34.250 1.817 1.00 40.25 164 VAL A O 1
ATOM 1287 N N . GLY A 1 165 ? -35.145 32.095 1.651 1.00 33.94 165 GLY A N 1
ATOM 1288 C CA . GLY A 1 165 ? -34.632 31.902 0.291 1.00 33.94 165 GLY A CA 1
ATOM 1289 C C . GLY A 1 165 ? -34.725 30.442 -0.135 1.00 33.94 165 GLY A C 1
ATOM 1290 O O . GLY A 1 165 ? -33.894 29.633 0.257 1.00 33.94 165 GLY A O 1
ATOM 1291 N N . GLY A 1 166 ? -35.789 30.095 -0.860 1.00 33.81 166 GLY A N 1
ATOM 1292 C CA . GLY A 1 166 ? -36.116 28.722 -1.240 1.00 33.81 166 GLY A CA 1
ATOM 1293 C C . GLY A 1 166 ? -35.560 28.254 -2.588 1.00 33.81 166 GLY A C 1
ATOM 1294 O O . GLY A 1 166 ? -34.774 28.935 -3.238 1.00 33.81 166 GLY A O 1
ATOM 1295 N N . ALA A 1 167 ? -36.129 27.113 -2.993 1.00 35.66 167 ALA A N 1
ATOM 1296 C CA . ALA A 1 167 ? -36.092 26.432 -4.291 1.00 35.66 167 ALA A CA 1
ATOM 1297 C C . ALA A 1 167 ? -35.017 25.343 -4.474 1.00 35.66 167 ALA A C 1
ATOM 1299 O O . ALA A 1 167 ? -33.825 25.608 -4.562 1.00 35.66 167 ALA A O 1
ATOM 1300 N N . GLY A 1 168 ? -35.491 24.099 -4.614 1.00 37.16 168 GLY A N 1
ATOM 1301 C CA . GLY A 1 168 ? -34.691 22.958 -5.060 1.00 37.16 168 GLY A CA 1
ATOM 1302 C C . GLY A 1 168 ? -35.198 21.629 -4.508 1.00 37.16 168 GLY A C 1
ATOM 1303 O O . GLY A 1 168 ? -34.569 21.042 -3.637 1.00 37.16 168 GLY A O 1
ATOM 1304 N N . GLY A 1 169 ?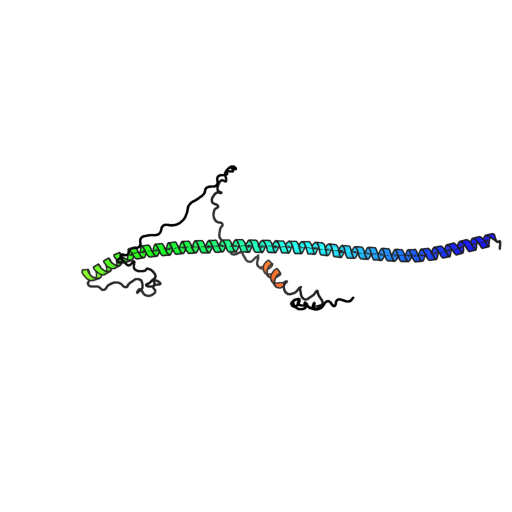 -36.361 21.168 -4.974 1.00 45.94 169 GLY A N 1
ATOM 1305 C CA . GLY A 1 169 ? -36.899 19.864 -4.599 1.00 45.94 169 GLY A CA 1
ATOM 1306 C C . GLY A 1 169 ? -36.041 18.711 -5.125 1.00 45.94 169 GLY A C 1
ATOM 1307 O O . GLY A 1 169 ? -35.846 18.578 -6.329 1.00 45.94 169 GLY A O 1
ATOM 1308 N N . ALA A 1 170 ? -35.598 17.844 -4.219 1.00 41.41 170 ALA A N 1
ATOM 1309 C CA . ALA A 1 170 ? -35.263 16.455 -4.501 1.00 41.41 170 ALA A CA 1
ATOM 1310 C C . ALA A 1 170 ? -35.599 15.639 -3.246 1.00 41.41 170 ALA A C 1
ATOM 1312 O O . ALA A 1 170 ? -34.977 15.795 -2.197 1.00 41.41 170 ALA A O 1
ATOM 1313 N N . ALA A 1 171 ? -36.643 14.817 -3.339 1.00 46.28 171 ALA A N 1
ATOM 1314 C CA . ALA A 1 171 ? -37.070 13.928 -2.269 1.00 46.28 171 ALA A CA 1
ATOM 1315 C C . ALA A 1 171 ? -35.993 12.857 -2.032 1.00 46.28 171 ALA A C 1
ATOM 1317 O O . ALA A 1 171 ? -35.846 11.924 -2.819 1.00 46.28 171 ALA A O 1
ATOM 1318 N N . PHE A 1 172 ? -35.227 13.000 -0.951 1.00 42.19 172 PHE A N 1
ATOM 1319 C CA . PHE A 1 172 ? -34.279 11.989 -0.498 1.00 42.19 172 PHE A CA 1
ATOM 1320 C C . PHE A 1 172 ? -35.029 10.999 0.402 1.00 42.19 172 PHE A C 1
ATOM 1322 O O . PHE A 1 172 ? -35.369 11.314 1.543 1.00 42.19 172 PHE A O 1
ATOM 1329 N N . LEU A 1 173 ? -35.353 9.818 -0.128 1.00 59.66 173 LEU A N 1
ATOM 1330 C CA . LEU A 1 173 ? -35.902 8.724 0.675 1.00 59.66 173 LEU A CA 1
ATOM 1331 C C . LEU A 1 173 ? -34.807 8.174 1.611 1.00 59.66 173 LEU A C 1
ATOM 1333 O O . LEU A 1 173 ? -33.676 7.973 1.161 1.00 59.66 173 LEU A O 1
ATOM 1337 N N . PRO A 1 174 ? -35.109 7.892 2.890 1.00 54.19 174 PRO A N 1
ATOM 1338 C CA . PRO A 1 174 ? -34.143 7.284 3.798 1.00 54.19 174 PRO A CA 1
ATOM 1339 C C . PRO A 1 174 ? -33.858 5.824 3.390 1.00 54.19 174 PRO A C 1
ATOM 1341 O O . PRO A 1 174 ? -34.793 5.090 3.055 1.00 54.19 174 PRO A O 1
ATOM 1344 N N . PRO A 1 175 ? -32.594 5.358 3.416 1.00 52.44 175 PRO A N 1
ATOM 1345 C CA . PRO A 1 175 ? -32.276 3.972 3.092 1.00 52.44 175 PRO A CA 1
ATOM 1346 C C . PRO A 1 175 ? -32.754 3.020 4.201 1.00 52.44 175 PRO A C 1
ATOM 1348 O O . PRO A 1 175 ? -32.634 3.305 5.391 1.00 52.44 175 PRO A O 1
ATOM 1351 N N . ALA A 1 176 ? -33.288 1.868 3.787 1.00 58.00 176 ALA A N 1
ATOM 1352 C CA . ALA A 1 176 ? -33.814 0.813 4.652 1.00 58.00 176 ALA A CA 1
ATOM 1353 C C . ALA A 1 176 ? -32.753 0.215 5.612 1.00 58.00 176 ALA A C 1
ATOM 1355 O O . ALA A 1 176 ? -31.563 0.187 5.276 1.00 58.00 176 ALA A O 1
ATOM 1356 N N . PRO A 1 177 ? -33.163 -0.327 6.779 1.00 49.28 177 PRO A N 1
ATOM 1357 C CA . PRO A 1 177 ? -32.247 -0.877 7.775 1.00 49.28 177 PRO A CA 1
ATOM 1358 C C . PRO A 1 177 ? -31.561 -2.146 7.253 1.00 49.28 177 PRO A C 1
ATOM 1360 O O . PRO A 1 177 ? -32.198 -3.177 7.028 1.00 49.28 177 PRO A O 1
ATOM 1363 N N . ARG A 1 178 ? -30.239 -2.084 7.062 1.00 55.84 178 ARG A N 1
ATOM 1364 C CA . ARG A 1 178 ? -29.420 -3.259 6.739 1.00 55.84 178 ARG A CA 1
ATOM 1365 C C . ARG A 1 178 ? -29.120 -4.041 8.017 1.00 55.84 178 ARG A C 1
ATOM 1367 O O . ARG A 1 178 ? -28.724 -3.474 9.031 1.00 55.84 178 ARG A O 1
ATOM 1374 N N . LYS A 1 179 ? -29.325 -5.356 7.947 1.00 50.50 179 LYS A N 1
ATOM 1375 C CA . LYS A 1 179 ? -29.023 -6.333 9.001 1.00 50.50 179 LYS A CA 1
ATOM 1376 C C . LYS A 1 179 ? -27.520 -6.269 9.352 1.00 50.50 179 LYS A C 1
ATOM 1378 O O . LYS A 1 179 ? -26.720 -6.162 8.420 1.00 50.50 179 LYS A O 1
ATOM 1383 N N . PRO A 1 180 ? -27.122 -6.321 10.638 1.00 50.00 180 PRO A N 1
ATOM 1384 C CA . PRO A 1 180 ? -25.715 -6.229 11.019 1.00 50.00 180 PRO A CA 1
ATOM 1385 C C . PRO A 1 180 ? -24.912 -7.416 10.457 1.00 50.00 180 PRO A C 1
ATOM 1387 O O . PRO A 1 180 ? -25.423 -8.543 10.458 1.00 50.00 180 PRO A O 1
ATOM 1390 N N . PRO A 1 181 ? -23.683 -7.185 9.957 1.00 49.09 181 PRO A N 1
ATOM 1391 C CA . PRO A 1 181 ? -22.821 -8.254 9.474 1.00 49.09 181 PRO A CA 1
ATOM 1392 C C . PRO A 1 181 ? -22.392 -9.168 10.636 1.00 49.09 181 PRO A C 1
ATOM 1394 O O . PRO A 1 181 ? -22.272 -8.702 11.772 1.00 49.09 181 PRO A O 1
ATOM 1397 N N . PRO A 1 182 ? -22.178 -10.469 10.376 1.00 53.28 182 PRO A N 1
ATOM 1398 C CA . PRO A 1 182 ? -21.708 -11.398 11.396 1.00 53.28 182 PRO A CA 1
ATOM 1399 C C . PRO A 1 182 ? -20.302 -11.004 11.889 1.00 53.28 182 PRO A C 1
ATOM 1401 O O . PRO A 1 182 ? -19.534 -10.411 11.126 1.00 53.28 182 PRO A O 1
ATOM 1404 N N . PRO A 1 183 ? -19.947 -11.332 13.146 1.00 51.06 183 PRO A N 1
ATOM 1405 C CA . PRO A 1 183 ? -18.622 -11.046 13.688 1.00 51.06 183 PRO A CA 1
ATOM 1406 C C . PRO A 1 183 ? -17.535 -11.753 12.862 1.00 51.06 183 PRO A C 1
ATOM 1408 O O . PRO A 1 183 ? -17.775 -12.859 12.363 1.00 51.06 183 PRO A O 1
ATOM 1411 N N . PRO A 1 184 ? -16.343 -11.145 12.707 1.00 47.12 184 PRO A N 1
ATOM 1412 C CA . PRO A 1 184 ? -15.263 -11.751 11.949 1.00 47.12 184 PRO A CA 1
ATOM 1413 C C . PRO A 1 184 ? -14.864 -13.065 12.621 1.00 47.12 184 PRO A C 1
ATOM 1415 O O . PRO A 1 184 ? -14.363 -13.086 13.745 1.00 47.12 184 PRO A O 1
ATOM 1418 N N . ALA A 1 185 ? -15.099 -14.176 11.920 1.00 44.50 185 ALA A N 1
ATOM 1419 C CA . ALA A 1 185 ? -14.448 -15.432 12.237 1.00 44.50 185 ALA A CA 1
ATOM 1420 C C . ALA A 1 185 ? -12.939 -15.164 12.269 1.00 44.50 185 ALA A C 1
ATOM 1422 O O . ALA A 1 185 ? -12.400 -14.577 11.325 1.00 44.50 185 ALA A O 1
ATOM 1423 N N . PHE A 1 186 ? -12.285 -15.558 13.365 1.00 47.84 186 PHE A N 1
ATOM 1424 C CA . PHE A 1 186 ? -10.831 -15.586 13.487 1.00 47.84 186 PHE A CA 1
ATOM 1425 C C . PHE A 1 186 ? -10.248 -16.117 12.177 1.00 47.84 186 PHE A C 1
ATOM 1427 O O . PHE A 1 186 ? -10.481 -17.274 11.819 1.00 47.84 186 PHE A O 1
ATOM 1434 N N . ARG A 1 187 ? -9.580 -15.234 11.421 1.00 45.12 187 ARG A N 1
ATOM 1435 C CA . ARG A 1 187 ? -9.056 -15.560 10.095 1.00 45.12 187 ARG A CA 1
ATOM 1436 C C . ARG A 1 187 ? -8.071 -16.713 10.256 1.00 45.12 187 ARG A C 1
ATOM 1438 O O . ARG A 1 187 ? -7.012 -16.572 10.861 1.00 45.12 187 ARG A O 1
ATOM 1445 N N . SER A 1 188 ? -8.489 -17.863 9.745 1.00 35.12 188 SER A N 1
ATOM 1446 C CA . SER A 1 188 ? -7.760 -19.120 9.704 1.00 35.12 188 SER A CA 1
ATOM 1447 C C . SER A 1 188 ? -6.369 -18.945 9.093 1.00 35.12 188 SER A C 1
ATOM 1449 O O . SER A 1 188 ? -6.188 -18.181 8.145 1.00 35.12 188 SER A O 1
ATOM 1451 N N . ALA A 1 189 ? -5.425 -19.706 9.644 1.00 41.12 189 ALA A N 1
ATOM 1452 C CA . ALA A 1 189 ? -3.963 -19.661 9.553 1.00 41.12 189 ALA A CA 1
ATOM 1453 C C . ALA A 1 189 ? -3.288 -19.614 8.159 1.00 41.12 189 ALA A C 1
ATOM 1455 O O . ALA A 1 189 ? -2.071 -19.709 8.082 1.00 41.12 189 ALA A O 1
ATOM 1456 N N . LEU A 1 190 ? -4.016 -19.423 7.058 1.00 43.72 190 LEU A N 1
ATOM 1457 C CA . LEU A 1 190 ? -3.451 -19.376 5.702 1.00 43.72 190 LEU A CA 1
ATOM 1458 C C . LEU A 1 190 ? -3.048 -17.965 5.233 1.00 43.72 190 LEU A C 1
ATOM 1460 O O . LEU A 1 190 ? -2.444 -17.828 4.176 1.00 43.72 190 LEU A O 1
ATOM 1464 N N . GLN A 1 191 ? -3.333 -16.910 6.010 1.00 41.81 191 GLN A N 1
ATOM 1465 C CA . GLN A 1 191 ? -2.887 -15.537 5.701 1.00 41.81 191 GLN A CA 1
ATOM 1466 C C . GLN A 1 191 ? -1.607 -15.124 6.462 1.00 41.81 191 GLN A C 1
ATOM 1468 O O . GLN A 1 191 ? -1.048 -14.057 6.206 1.00 41.81 191 GLN A O 1
ATOM 1473 N N . GLN A 1 192 ? -1.102 -15.976 7.365 1.00 42.72 192 GLN A N 1
ATOM 1474 C CA . GLN A 1 192 ? 0.142 -15.727 8.111 1.00 42.72 192 GLN A CA 1
ATOM 1475 C C . GLN A 1 192 ? 1.403 -15.794 7.232 1.00 42.72 192 GLN A C 1
ATOM 1477 O O . GLN A 1 192 ? 2.395 -15.129 7.546 1.00 42.72 192 GLN A O 1
ATOM 1482 N N . ASP A 1 193 ? 1.339 -16.491 6.096 1.00 38.72 193 ASP A N 1
ATOM 1483 C CA . ASP A 1 193 ? 2.485 -16.667 5.194 1.00 38.72 193 ASP A CA 1
ATOM 1484 C C . ASP A 1 193 ? 2.771 -15.428 4.329 1.00 38.72 193 ASP A C 1
ATOM 1486 O O . ASP A 1 193 ? 3.885 -15.252 3.843 1.00 38.72 193 ASP A O 1
ATOM 1490 N N . PHE A 1 194 ? 1.809 -14.508 4.178 1.00 43.34 194 PHE A N 1
ATOM 1491 C CA . PHE A 1 194 ? 2.028 -13.261 3.432 1.00 43.34 194 PHE A CA 1
ATOM 1492 C C . PHE A 1 194 ? 2.564 -12.128 4.325 1.00 43.34 194 PHE A C 1
ATOM 1494 O O . PHE A 1 194 ? 3.364 -11.298 3.893 1.00 43.34 194 PHE A O 1
ATOM 1501 N N . ILE A 1 195 ? 2.192 -12.127 5.611 1.00 49.00 195 ILE A N 1
ATOM 1502 C CA . ILE A 1 195 ? 2.621 -11.108 6.584 1.00 49.00 195 ILE A CA 1
ATOM 1503 C C . ILE A 1 195 ? 4.088 -11.318 7.008 1.00 49.00 195 ILE A C 1
ATOM 1505 O O . ILE A 1 195 ? 4.815 -10.353 7.254 1.00 49.00 195 ILE A O 1
ATOM 1509 N N . THR A 1 196 ? 4.580 -12.561 7.022 1.00 40.91 196 THR A N 1
ATOM 1510 C CA . THR A 1 196 ? 5.974 -12.868 7.397 1.00 40.91 196 THR A CA 1
ATOM 1511 C C . THR A 1 196 ? 7.001 -12.560 6.303 1.00 40.91 196 THR A C 1
ATOM 1513 O O . THR A 1 196 ? 8.159 -12.284 6.627 1.00 40.91 196 THR A O 1
ATOM 1516 N N . VAL A 1 197 ? 6.602 -12.512 5.026 1.00 43.19 197 VAL A N 1
ATOM 1517 C CA . VAL A 1 197 ? 7.508 -12.129 3.925 1.00 43.19 197 VAL A CA 1
ATOM 1518 C C . VAL A 1 197 ? 7.757 -10.612 3.907 1.00 43.19 197 VAL A C 1
ATOM 1520 O O . VAL A 1 197 ? 8.879 -10.178 3.640 1.00 43.19 197 VAL A O 1
ATOM 1523 N N . SER A 1 198 ? 6.769 -9.797 4.298 1.00 48.34 198 SER A N 1
ATOM 1524 C CA . SER A 1 198 ? 6.874 -8.327 4.276 1.00 48.34 198 SER A CA 1
ATOM 1525 C C . SER A 1 198 ? 7.716 -7.747 5.429 1.00 48.34 198 SER A C 1
ATOM 1527 O O . SER A 1 198 ? 8.486 -6.805 5.236 1.00 48.34 198 SER A O 1
ATOM 1529 N N . LEU A 1 199 ? 7.672 -8.347 6.625 1.00 43.28 199 LEU A N 1
ATOM 1530 C CA . LEU A 1 199 ? 8.434 -7.855 7.787 1.00 43.28 199 LEU A CA 1
ATOM 1531 C C . LEU A 1 199 ? 9.904 -8.313 7.819 1.00 43.28 199 LEU A C 1
ATOM 1533 O O . LEU A 1 199 ? 10.737 -7.621 8.403 1.00 43.28 199 LEU A O 1
ATOM 1537 N N . ARG A 1 200 ? 10.268 -9.423 7.156 1.00 41.75 200 ARG A N 1
ATOM 1538 C CA . ARG A 1 200 ? 11.660 -9.925 7.135 1.00 41.75 200 ARG A CA 1
ATOM 1539 C C . ARG A 1 200 ? 12.513 -9.343 5.996 1.00 41.75 200 ARG A C 1
ATOM 1541 O O . ARG A 1 200 ? 13.738 -9.333 6.108 1.00 41.75 200 ARG A O 1
ATOM 1548 N N . ALA A 1 201 ? 11.896 -8.806 4.941 1.00 42.47 201 ALA A N 1
ATOM 1549 C CA . ALA A 1 201 ? 12.603 -8.176 3.819 1.00 42.47 201 ALA A CA 1
ATOM 1550 C C . ALA A 1 201 ? 12.952 -6.689 4.055 1.00 42.47 201 ALA A C 1
ATOM 1552 O O . ALA A 1 201 ? 13.889 -6.168 3.448 1.00 42.47 201 ALA A O 1
ATOM 1553 N N . ARG A 1 202 ? 12.264 -6.011 4.986 1.00 46.22 202 ARG A N 1
ATOM 1554 C CA . ARG A 1 202 ? 12.427 -4.566 5.240 1.00 46.22 202 ARG A CA 1
ATOM 1555 C C . ARG A 1 202 ? 13.694 -4.164 6.009 1.00 46.22 202 ARG A C 1
ATOM 1557 O O . ARG A 1 202 ? 13.974 -2.976 6.108 1.00 46.22 202 ARG A O 1
ATOM 1564 N N . PHE A 1 203 ? 14.509 -5.117 6.470 1.00 39.53 203 PHE A N 1
ATOM 1565 C CA . PHE A 1 203 ? 15.778 -4.828 7.161 1.00 39.53 203 PHE A CA 1
ATOM 1566 C C . PHE A 1 203 ? 17.057 -5.129 6.359 1.00 39.53 203 PHE A C 1
ATOM 1568 O O . PHE A 1 203 ? 18.145 -4.919 6.886 1.00 39.53 203 PHE A O 1
ATOM 1575 N N . ASN A 1 204 ? 16.979 -5.588 5.098 1.00 46.25 204 ASN A N 1
ATOM 1576 C CA . ASN A 1 204 ? 18.176 -6.079 4.384 1.00 46.25 204 ASN A CA 1
ATOM 1577 C C . ASN A 1 204 ? 18.461 -5.479 2.993 1.00 46.25 204 ASN A C 1
ATOM 1579 O O . ASN A 1 204 ? 19.413 -5.903 2.342 1.00 46.25 204 ASN A O 1
ATOM 1583 N N . ILE A 1 205 ? 17.700 -4.480 2.531 1.00 42.66 205 ILE A N 1
ATOM 1584 C CA . ILE A 1 205 ? 17.933 -3.862 1.205 1.00 42.66 205 ILE A CA 1
ATOM 1585 C C . ILE A 1 205 ? 18.537 -2.450 1.286 1.00 42.66 205 ILE A C 1
ATOM 1587 O O . ILE A 1 205 ? 19.298 -2.069 0.398 1.00 42.66 205 ILE A O 1
ATOM 1591 N N . PHE A 1 206 ? 18.353 -1.712 2.387 1.00 37.09 206 PHE A N 1
ATOM 1592 C CA . PHE A 1 206 ? 19.000 -0.400 2.562 1.00 37.09 206 PHE A CA 1
ATOM 1593 C C . PHE A 1 206 ? 20.527 -0.470 2.782 1.00 37.09 206 PHE A C 1
ATOM 1595 O O . PHE A 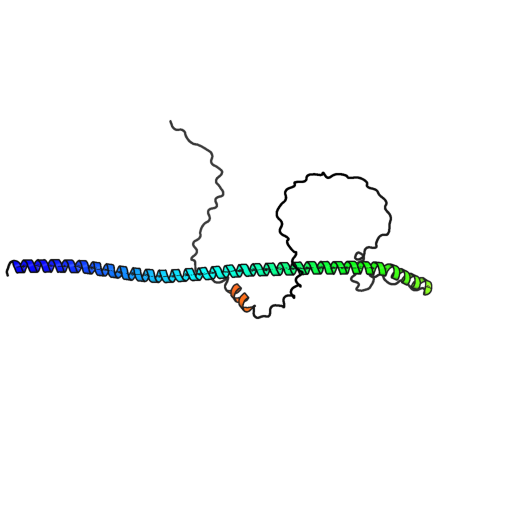1 206 ? 21.208 0.542 2.655 1.00 37.09 206 PHE A O 1
ATOM 1602 N N . ALA A 1 207 ? 21.088 -1.653 3.056 1.00 42.84 207 ALA A N 1
ATOM 1603 C CA . ALA A 1 207 ? 22.509 -1.831 3.372 1.00 42.84 207 ALA A CA 1
ATOM 1604 C C . ALA A 1 207 ? 23.406 -2.214 2.173 1.00 42.84 207 ALA A C 1
ATOM 1606 O O . ALA A 1 207 ? 24.597 -2.445 2.373 1.00 42.84 207 ALA A O 1
ATOM 1607 N N . ARG A 1 208 ? 22.883 -2.329 0.938 1.00 51.12 208 ARG A N 1
ATOM 1608 C CA . ARG A 1 208 ? 23.660 -2.906 -0.184 1.00 51.12 208 ARG A CA 1
ATOM 1609 C C . ARG A 1 208 ? 23.863 -2.046 -1.434 1.00 51.12 208 ARG A C 1
ATOM 1611 O O . ARG A 1 208 ? 24.597 -2.503 -2.304 1.00 51.12 208 ARG A O 1
ATOM 1618 N N . ILE A 1 209 ? 23.282 -0.846 -1.565 1.00 42.56 209 ILE A N 1
ATOM 1619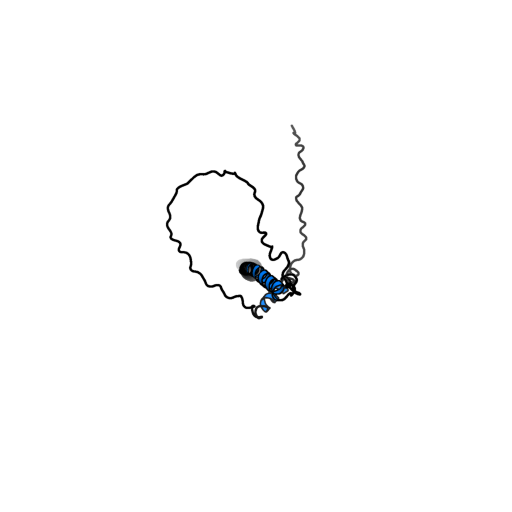 C CA . ILE A 1 209 ? 23.305 -0.135 -2.869 1.00 42.56 209 ILE A CA 1
ATOM 1620 C C . ILE A 1 209 ? 23.819 1.325 -2.828 1.00 42.56 209 ILE A C 1
ATOM 1622 O O . ILE A 1 209 ? 23.889 1.961 -3.872 1.00 42.56 209 ILE A O 1
ATOM 1626 N N . VAL A 1 210 ? 24.297 1.879 -1.702 1.00 35.31 210 VAL A N 1
ATOM 1627 C CA . VAL A 1 210 ? 24.857 3.257 -1.715 1.00 35.31 210 VAL A CA 1
ATOM 1628 C C . VAL A 1 210 ? 26.166 3.375 -0.918 1.00 35.31 210 VAL A C 1
ATOM 1630 O O . VAL A 1 210 ? 26.157 3.139 0.289 1.00 35.31 210 VAL A O 1
ATOM 1633 N N . PRO A 1 211 ? 27.293 3.793 -1.535 1.00 37.75 211 PRO A N 1
ATOM 1634 C CA . PRO A 1 211 ? 28.449 4.303 -0.806 1.00 37.75 211 PRO A CA 1
ATOM 1635 C C . PRO A 1 211 ? 28.076 5.628 -0.133 1.00 37.75 211 PRO A C 1
ATOM 1637 O O . PRO A 1 211 ? 27.678 6.587 -0.794 1.00 37.75 211 PRO A O 1
ATOM 1640 N N . THR A 1 212 ? 28.213 5.685 1.187 1.00 39.06 212 THR A N 1
ATOM 1641 C CA . THR A 1 212 ? 27.998 6.876 2.013 1.00 39.06 212 THR A CA 1
ATOM 1642 C C . THR A 1 212 ? 28.812 8.070 1.502 1.00 39.06 212 THR A C 1
ATOM 1644 O O . THR A 1 212 ? 30.027 8.129 1.694 1.00 39.06 212 THR A O 1
ATOM 1647 N N . ARG A 1 213 ? 28.149 9.062 0.898 1.00 35.53 213 ARG A N 1
ATOM 1648 C CA . ARG A 1 213 ? 28.647 10.443 0.862 1.00 35.53 213 ARG A CA 1
ATOM 1649 C C . ARG A 1 213 ? 27.906 11.234 1.934 1.00 35.53 213 ARG A C 1
ATOM 1651 O O . ARG A 1 213 ? 26.705 11.452 1.817 1.00 35.53 213 ARG A O 1
ATOM 1658 N N . SER A 1 214 ? 28.628 11.650 2.974 1.00 34.00 214 SER A N 1
ATOM 1659 C CA . SER A 1 214 ? 28.114 12.554 4.004 1.00 34.00 214 SER A CA 1
ATOM 1660 C C . SER A 1 214 ? 27.725 13.891 3.383 1.00 34.00 214 SER A C 1
ATOM 1662 O O . SER A 1 214 ? 28.588 14.653 2.948 1.00 34.00 214 SER A O 1
ATOM 1664 N N . VAL A 1 215 ? 26.430 14.187 3.369 1.00 34.88 215 VAL A N 1
ATOM 1665 C CA . VAL A 1 215 ? 25.918 15.535 3.117 1.00 34.88 215 VAL A CA 1
ATOM 1666 C C . VAL A 1 215 ? 25.892 16.251 4.467 1.00 34.88 215 VAL A C 1
ATOM 1668 O O . VAL A 1 215 ? 25.143 15.871 5.363 1.00 34.88 215 VAL A O 1
ATOM 1671 N N . LYS A 1 216 ? 26.768 17.247 4.644 1.00 39.38 216 LYS A N 1
ATOM 1672 C CA . LYS A 1 216 ? 26.706 18.168 5.786 1.00 39.38 216 LYS A CA 1
ATOM 1673 C C . LYS A 1 216 ? 25.534 19.116 5.548 1.00 39.38 216 LYS A C 1
ATOM 1675 O O . LYS A 1 216 ? 25.560 19.874 4.583 1.00 39.38 216 LYS A O 1
ATOM 1680 N N . TYR A 1 217 ? 24.530 19.077 6.414 1.00 34.03 217 TYR A N 1
ATOM 1681 C CA . TYR A 1 217 ? 23.523 20.129 6.482 1.00 34.03 217 TYR A CA 1
ATOM 1682 C C . TYR A 1 217 ? 24.187 21.370 7.093 1.00 34.03 217 TYR A C 1
ATOM 1684 O O . TYR A 1 217 ? 24.745 21.294 8.187 1.00 34.03 217 TYR A O 1
ATOM 1692 N N . HIS A 1 218 ? 24.210 22.481 6.356 1.00 36.69 218 HIS A N 1
ATOM 1693 C CA . HIS A 1 218 ? 24.487 23.792 6.935 1.00 36.69 218 HIS A CA 1
ATOM 1694 C C . HIS A 1 218 ? 23.179 24.330 7.510 1.00 36.69 218 HIS A C 1
ATOM 1696 O O . HIS A 1 218 ? 22.180 24.448 6.805 1.00 36.69 218 HIS A O 1
ATOM 1702 N N . ASP A 1 219 ? 23.210 24.570 8.815 1.00 36.53 219 ASP A N 1
ATOM 1703 C CA . ASP A 1 219 ? 22.150 25.175 9.604 1.00 36.53 219 ASP A CA 1
ATOM 1704 C C . ASP A 1 219 ? 22.091 26.666 9.240 1.00 36.53 219 ASP A C 1
ATOM 1706 O O . ASP A 1 219 ? 23.066 27.396 9.420 1.00 36.53 219 ASP A O 1
ATOM 1710 N N . HIS A 1 220 ? 20.987 27.110 8.641 1.00 40.69 220 HIS A N 1
ATOM 1711 C CA . HIS A 1 220 ? 20.745 28.522 8.350 1.00 40.69 220 HIS A CA 1
ATOM 1712 C C . HIS A 1 220 ? 19.914 29.104 9.489 1.00 40.69 220 HIS A C 1
ATOM 1714 O O . HIS A 1 220 ? 18.701 29.270 9.372 1.00 40.69 220 HIS A O 1
ATOM 1720 N N . THR A 1 221 ? 20.577 29.379 10.608 1.00 45.62 221 THR A N 1
ATOM 1721 C CA . THR A 1 221 ? 19.956 29.987 11.790 1.00 45.62 221 THR A CA 1
ATOM 1722 C C . THR A 1 221 ? 20.706 31.209 12.309 1.00 45.62 221 THR A C 1
ATOM 1724 O O . THR A 1 221 ? 20.546 31.544 13.467 1.00 45.62 221 THR A O 1
ATOM 1727 N N . GLU A 1 222 ? 21.451 31.953 11.485 1.00 40.31 222 GLU A N 1
ATOM 1728 C CA . GLU A 1 222 ? 21.946 33.286 11.875 1.00 40.31 222 GLU A CA 1
ATOM 1729 C C . GLU A 1 222 ? 22.027 34.227 10.664 1.00 40.31 222 GLU A C 1
ATOM 1731 O O . GLU A 1 222 ? 23.059 34.316 10.012 1.00 40.31 222 GLU A O 1
ATOM 1736 N N . ASP A 1 223 ? 20.942 34.945 10.352 1.00 43.38 223 ASP A N 1
ATOM 1737 C CA . ASP A 1 223 ? 21.013 36.099 9.437 1.00 43.38 223 ASP A CA 1
ATOM 1738 C C . ASP A 1 223 ? 20.119 37.261 9.900 1.00 43.38 223 ASP A C 1
ATOM 1740 O O . ASP A 1 223 ? 19.314 37.841 9.175 1.00 43.38 223 ASP A O 1
ATOM 1744 N N . THR A 1 224 ? 20.247 37.597 11.184 1.00 47.69 224 THR A N 1
ATOM 1745 C CA . THR A 1 224 ? 19.770 38.868 11.740 1.00 47.69 224 THR A CA 1
ATOM 1746 C C . THR A 1 224 ? 20.856 39.453 12.625 1.00 47.69 224 THR A C 1
ATOM 1748 O O . THR A 1 224 ? 20.784 39.334 13.845 1.00 47.69 224 THR A O 1
ATOM 1751 N N . ARG A 1 225 ? 21.886 40.041 12.008 1.00 50.09 225 ARG A N 1
ATOM 1752 C CA . ARG A 1 225 ? 22.758 41.088 12.577 1.00 50.09 225 ARG A CA 1
ATOM 1753 C C . ARG A 1 225 ? 23.811 41.465 11.538 1.00 50.09 225 ARG A C 1
ATOM 1755 O O . ARG A 1 225 ? 24.867 40.848 11.490 1.00 50.09 225 ARG A O 1
ATOM 1762 N N . GLN A 1 226 ? 23.509 42.488 10.739 1.00 43.19 226 GLN A N 1
ATOM 1763 C CA . GLN A 1 226 ? 24.470 43.504 10.291 1.00 43.19 226 GLN A CA 1
ATOM 1764 C C . GLN A 1 226 ? 23.738 44.584 9.485 1.00 43.19 226 GLN A C 1
ATOM 1766 O O . GLN A 1 226 ? 23.669 44.575 8.262 1.00 43.19 226 GLN A O 1
ATOM 1771 N N . VAL A 1 227 ? 23.152 45.522 10.227 1.00 46.75 227 VAL A N 1
ATOM 1772 C CA . VAL A 1 227 ? 22.932 46.888 9.757 1.00 46.75 227 VAL A CA 1
ATOM 1773 C C . VAL A 1 227 ? 24.180 47.653 10.178 1.00 46.75 227 VAL A C 1
ATOM 1775 O O . VAL A 1 227 ? 24.317 47.898 11.368 1.00 46.75 227 VAL A O 1
ATOM 1778 N N . GLU A 1 228 ? 25.087 47.975 9.252 1.00 43.84 228 GLU A N 1
ATOM 1779 C CA . GLU A 1 228 ? 25.882 49.213 9.295 1.00 43.84 228 GLU A CA 1
ATOM 1780 C C . GLU A 1 228 ? 26.789 49.394 8.064 1.00 43.84 228 GLU A C 1
ATOM 1782 O O . GLU A 1 228 ? 27.386 48.450 7.558 1.00 43.84 228 GLU A O 1
ATOM 1787 N N . ALA A 1 229 ? 26.912 50.666 7.672 1.00 41.22 229 ALA A N 1
ATOM 1788 C CA . ALA A 1 229 ? 27.955 51.284 6.850 1.00 41.22 229 ALA A CA 1
ATOM 1789 C C . ALA A 1 229 ? 27.944 51.059 5.320 1.00 41.22 229 ALA A C 1
ATOM 1791 O O . ALA A 1 229 ? 28.690 50.256 4.767 1.00 41.22 229 ALA A O 1
ATOM 1792 N N . ILE A 1 230 ? 27.205 51.927 4.616 1.00 48.03 230 ILE A N 1
ATOM 1793 C CA . ILE A 1 230 ? 27.550 52.358 3.250 1.00 48.03 230 ILE A CA 1
ATOM 1794 C C . ILE A 1 230 ? 28.435 53.611 3.381 1.00 48.03 230 ILE A C 1
ATOM 1796 O O . ILE A 1 230 ? 27.962 54.598 3.952 1.00 48.03 230 ILE A O 1
ATOM 1800 N N . PRO A 1 231 ? 29.681 53.639 2.874 1.00 48.25 231 PRO A N 1
ATOM 1801 C CA . PRO A 1 231 ? 30.427 54.882 2.754 1.00 48.25 231 PRO A CA 1
ATOM 1802 C C . PRO A 1 231 ? 30.034 55.601 1.456 1.00 48.25 231 PRO A C 1
ATOM 1804 O O . PRO A 1 231 ? 30.195 55.072 0.357 1.00 48.25 231 PRO A O 1
ATOM 1807 N N . SER A 1 232 ? 29.524 56.824 1.594 1.00 46.41 232 SER A N 1
ATOM 1808 C CA . SER A 1 232 ? 29.344 57.769 0.491 1.00 46.41 232 SER A CA 1
ATOM 1809 C C . SER A 1 232 ? 30.707 58.279 0.027 1.00 46.41 232 SER A C 1
ATOM 1811 O O . SER A 1 232 ? 31.417 58.920 0.802 1.00 46.41 232 SER A O 1
ATOM 1813 N N . THR A 1 233 ? 31.066 58.042 -1.232 1.00 52.22 233 THR A N 1
ATOM 1814 C CA . THR A 1 233 ? 32.191 58.725 -1.883 1.00 52.22 233 THR A CA 1
ATOM 1815 C C . THR A 1 233 ? 31.685 59.705 -2.931 1.00 52.22 233 THR A C 1
ATOM 1817 O O . THR A 1 233 ? 30.859 59.353 -3.774 1.00 52.22 233 THR A O 1
ATOM 1820 N N . VAL A 1 234 ? 32.200 60.926 -2.786 1.00 53.34 234 VAL A N 1
ATOM 1821 C CA . VAL A 1 234 ? 32.181 62.080 -3.695 1.00 53.34 234 VAL A CA 1
ATOM 1822 C C . VAL A 1 234 ? 32.871 61.749 -5.014 1.00 53.34 234 VAL A C 1
ATOM 1824 O O . VAL A 1 234 ? 33.868 60.992 -4.964 1.00 53.34 234 VAL A O 1
#

Sequence (234 aa):
MTAENEREIYHKLEAMKEIRNKTITLERLKRSILNEVRSGDQEGRCLAQYKREMELLQQEKMSHVEELRQIHADINAMETVIKQTEESMGRKLTNASRLHEDYRPLKAEVDMLRRQCLGLDRLPDLHEEEGSPITPDRFPASVRGSGVGGGAGGVGGAGLPTGVGGAGGAAFLPPAPRKPPPPPAFRSALQQDFITVSLRARFNIFARIVPTRSVKYHDHTEDTRQVEAIPSTV

Radius of gyration: 47.88 Å; chains: 1; bounding box: 100×82×142 Å